Protein AF-A0A803SS09-F1 (afdb_monomer_lite)

Sequence (248 aa):
MAHGFNFLIKVKEEEEEEKSSCRIFLAAFAGGCTLHGLSHVFLPGPLTPRRLAWAGAVLAALGAFLFQAAERVRYFRGYPRVTTLDEAEGRALLFPAVSLCNFNRARRSRLTPDDLRWVGPPLLGVEPPDFPRYLQALGWEGPPALGPFFPSTRFDMQAFVGRTGHRMEDMLLGCRFGGRECGPANFTSVSPPQHTPRLSSAETPSPGMFGHTVQVSRTWLMALWSAVRPIALDQGHSAPEGLSCSVF

Foldseek 3Di:
DVVVVVVVVVVVVVVVVVVVVVLVVLLVVQVPDPQPLSNLQSDPDDDDVSNVVSVVVSVVVVVVVVVVVVVVVVVVVVVDDDDDDDDDDDPDDDDDDDDDADPPQFALLQDDLLCCVPQVCPPVVHDPVCSVVSCVVSVCPDDPDDPDPDRDPDDDPVVRSVRGGDQQQVVDPFDDDPNDGDGSVVDDDDDPPPDDDDPPDPDDDDPDDDDDDPCDDPPPVVVVVVVDDDDDDDDDDDDDDDDDDDDD

Secondary structure (DSSP, 8-state):
-HHHHHHHHHHHHHHHHHHHHHHHHHHHHHHHS--TTHHHHS-SSS--HHHHHHHHHHHHHHHHHHHHHHHHHHHHHT------------SS-PPPP-----SS-S-GGG--HHHHHHHIIIII---GGGHHHHHHHTT--PPSS-------S---HHHHHHHHSPPHHHH-S--EETTEE--GGG----PPPS---------PPP-----------TTTHHHHHTTT----------PPP-------

InterPro domains:
  IPR001873 Epithelial sodium channel [PF00858] (29-190)
  IPR001873 Epithelial sodium channel [PR01078] (51-68)
  IPR001873 Epithelial sodium channel [PR01078] (91-107)
  IPR001873 Epithelial sodium channel [PR01078] (172-183)
  IPR001873 Epithelial sodium channel [PTHR11690] (20-190)

Organism: Anolis carolinensis (NCBI:txid28377)

Structure (mmCIF, N/CA/C/O backbone):
data_AF-A0A803SS09-F1
#
_entry.id   AF-A0A803SS09-F1
#
loop_
_atom_site.group_PDB
_atom_site.id
_atom_site.type_symbol
_atom_site.label_atom_id
_atom_site.label_alt_id
_atom_site.label_comp_id
_atom_site.label_asym_id
_atom_site.label_entity_id
_atom_site.label_seq_id
_atom_site.pdbx_PDB_ins_code
_atom_site.Cartn_x
_atom_site.Cartn_y
_atom_site.Cartn_z
_atom_site.occupancy
_atom_site.B_iso_or_equiv
_atom_site.auth_seq_id
_atom_site.auth_comp_id
_atom_site.auth_asym_id
_atom_site.auth_atom_id
_atom_site.pdbx_PDB_model_num
ATOM 1 N N . MET A 1 1 ? -39.473 43.569 75.863 1.00 55.66 1 MET A N 1
ATOM 2 C CA . MET A 1 1 ? -38.511 42.456 75.674 1.00 55.66 1 MET A CA 1
ATOM 3 C C . MET A 1 1 ? -39.177 41.079 75.542 1.00 55.66 1 MET A C 1
ATOM 5 O O . MET A 1 1 ? -38.695 40.298 74.738 1.00 55.66 1 MET A O 1
ATOM 9 N N . ALA A 1 2 ? -40.299 40.782 76.218 1.00 57.00 2 ALA A N 1
ATOM 10 C CA . ALA A 1 2 ? -40.952 39.459 76.154 1.00 57.00 2 ALA A CA 1
ATOM 11 C C . ALA A 1 2 ? -41.522 39.051 74.771 1.00 57.00 2 ALA A C 1
ATOM 13 O O . ALA A 1 2 ? -41.441 37.886 74.395 1.00 57.00 2 ALA A O 1
ATOM 14 N N . HIS A 1 3 ? -42.036 39.997 73.973 1.00 58.22 3 HIS A N 1
ATOM 15 C CA . HIS A 1 3 ? -42.619 39.687 72.655 1.00 58.22 3 HIS A CA 1
ATOM 16 C C . HIS A 1 3 ? -41.595 39.235 71.595 1.00 58.22 3 HIS A C 1
ATOM 18 O O . HIS A 1 3 ? -41.922 38.399 70.760 1.00 58.22 3 HIS A O 1
ATOM 24 N N . GLY A 1 4 ? -40.354 39.736 71.639 1.00 61.81 4 GLY A N 1
ATOM 25 C CA . GLY A 1 4 ? -39.296 39.317 70.707 1.00 61.81 4 GLY A CA 1
ATOM 26 C C . GLY A 1 4 ? -38.733 37.925 71.015 1.00 61.81 4 GLY A C 1
ATOM 27 O O . GLY A 1 4 ? -38.336 37.205 70.105 1.00 61.81 4 GLY A O 1
ATOM 28 N N . PHE A 1 5 ? -38.754 37.518 72.289 1.00 69.38 5 PHE A N 1
ATOM 29 C CA . PHE A 1 5 ? -38.286 36.201 72.727 1.00 69.38 5 PHE A CA 1
ATOM 30 C C . PHE A 1 5 ? -39.261 35.084 72.321 1.00 69.38 5 PHE A C 1
ATOM 32 O O . PHE A 1 5 ? -38.830 34.061 71.802 1.00 69.38 5 PHE A O 1
ATOM 39 N N . ASN A 1 6 ? -40.574 35.316 72.448 1.00 70.94 6 ASN A N 1
ATOM 40 C CA . ASN A 1 6 ? -41.592 34.373 71.961 1.00 70.94 6 ASN A CA 1
ATOM 41 C C . ASN A 1 6 ? -41.584 34.219 70.434 1.00 70.94 6 ASN A C 1
ATOM 43 O O . ASN A 1 6 ? -41.839 33.128 69.935 1.00 70.94 6 ASN A O 1
ATOM 47 N N . PHE A 1 7 ? -41.275 35.283 69.687 1.00 74.12 7 PHE A N 1
ATOM 48 C CA . PHE A 1 7 ? -41.141 35.201 68.231 1.00 74.12 7 PHE A CA 1
ATOM 49 C C . PHE A 1 7 ? -39.912 34.378 67.818 1.00 74.12 7 PHE A C 1
ATOM 51 O O . PHE A 1 7 ? -40.022 33.513 66.960 1.00 74.12 7 PHE A O 1
ATOM 58 N N . LEU A 1 8 ? -38.765 34.579 68.475 1.00 72.00 8 LEU A N 1
ATOM 59 C CA . LEU A 1 8 ? -37.559 33.777 68.241 1.00 72.00 8 LEU A CA 1
ATOM 60 C C . LEU A 1 8 ? -37.738 32.302 68.614 1.00 72.00 8 L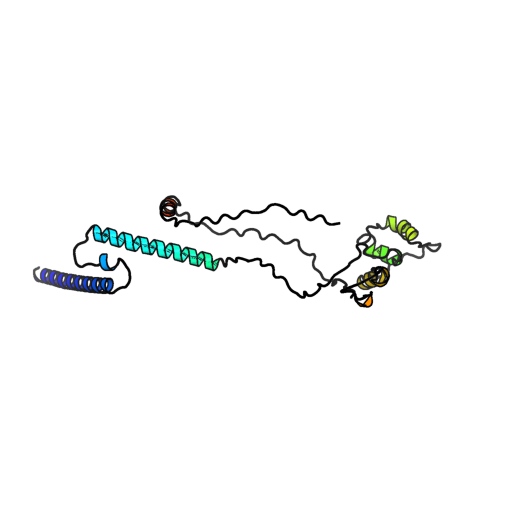EU A C 1
ATOM 62 O O . LEU A 1 8 ? -37.217 31.444 67.910 1.00 72.00 8 LEU A O 1
ATOM 66 N N . ILE A 1 9 ? -38.473 31.997 69.688 1.00 74.62 9 ILE A N 1
ATOM 67 C CA . ILE A 1 9 ? -38.809 30.609 70.033 1.00 74.62 9 ILE A CA 1
ATOM 68 C C . ILE A 1 9 ? -39.703 29.994 68.960 1.00 74.62 9 ILE A C 1
ATOM 70 O O . ILE A 1 9 ? -39.400 28.905 68.495 1.00 74.62 9 ILE A O 1
ATOM 74 N N . LYS A 1 10 ? -40.723 30.717 68.491 1.00 73.94 10 LYS A N 1
ATOM 75 C CA . LYS A 1 10 ? -41.623 30.227 67.444 1.00 73.94 10 LYS A CA 1
ATOM 76 C C . LYS A 1 10 ? -40.915 29.997 66.104 1.00 73.94 10 LYS A C 1
ATOM 78 O O . LYS A 1 10 ? -41.116 28.965 65.483 1.00 73.94 10 LYS A O 1
ATOM 83 N N . VAL A 1 11 ? -40.024 30.908 65.705 1.00 72.19 11 VAL A N 1
ATOM 84 C CA . VAL A 1 11 ? -39.186 30.742 64.503 1.00 72.19 11 VAL A CA 1
ATOM 85 C C . VAL A 1 11 ? -38.239 29.550 64.658 1.00 72.19 11 VAL A C 1
ATOM 87 O O . VAL A 1 11 ? -38.059 28.786 63.719 1.00 72.19 11 VAL A O 1
ATOM 90 N N . LYS A 1 12 ? -37.663 29.348 65.848 1.00 72.88 12 LYS A N 1
ATOM 91 C CA . LYS A 1 12 ? -36.767 28.217 66.119 1.00 72.88 12 LYS A CA 1
ATOM 92 C C . LYS A 1 12 ? -37.504 26.874 66.152 1.00 72.88 12 LYS A C 1
ATOM 94 O O . LYS A 1 12 ? -36.947 25.874 65.714 1.00 72.88 12 LYS A O 1
ATOM 99 N N . GLU A 1 13 ? -38.735 26.853 66.655 1.00 74.19 13 GLU A N 1
ATOM 100 C CA . GLU A 1 13 ? -39.608 25.676 66.632 1.00 74.19 13 GLU A CA 1
ATOM 101 C C . GLU A 1 13 ? -40.008 25.312 65.195 1.00 74.19 13 GLU A C 1
ATOM 103 O O . GLU A 1 13 ? -39.867 24.153 64.812 1.00 74.19 13 GLU A O 1
ATOM 108 N N . GLU A 1 14 ? -40.398 26.295 64.375 1.00 71.38 14 GLU A N 1
ATOM 109 C CA . GLU A 1 14 ? -40.725 26.094 62.953 1.00 71.38 14 GLU A CA 1
ATOM 110 C C . GLU A 1 14 ? -39.502 25.590 62.149 1.00 71.38 14 GLU A C 1
ATOM 112 O O . GLU A 1 14 ? -39.616 24.670 61.337 1.00 71.38 14 GLU A O 1
ATOM 117 N N . GLU A 1 15 ? -38.303 26.112 62.434 1.00 68.94 15 GLU A N 1
ATOM 118 C CA . GLU A 1 15 ? -37.049 25.701 61.783 1.00 68.94 15 GLU A CA 1
ATOM 119 C C . GLU A 1 15 ? -36.584 24.287 62.213 1.00 68.94 15 GLU A C 1
ATOM 121 O O . GLU A 1 15 ? -36.037 23.518 61.411 1.00 68.94 15 GLU A O 1
ATOM 126 N N . GLU A 1 16 ? -36.811 23.896 63.474 1.00 68.31 16 GLU A N 1
ATOM 127 C CA . GLU A 1 16 ? -36.530 22.534 63.953 1.00 68.31 16 GLU A CA 1
ATOM 128 C C . GLU A 1 16 ? -37.531 21.502 63.411 1.00 68.31 16 GLU A C 1
ATOM 130 O O . GLU A 1 16 ? -37.133 20.371 63.099 1.00 68.31 16 GLU A O 1
ATOM 135 N N . GLU A 1 17 ? -38.797 21.885 63.232 1.00 70.94 17 GLU A N 1
ATOM 136 C CA . GLU A 1 17 ? -39.845 21.034 62.665 1.00 70.94 17 GLU A CA 1
ATOM 137 C C . GLU A 1 17 ? -39.593 20.742 61.173 1.00 70.94 17 GLU A C 1
ATOM 139 O O . GLU A 1 17 ? -39.631 19.581 60.746 1.00 70.94 17 GLU A O 1
ATOM 144 N N . GLU A 1 18 ? -39.193 21.753 60.392 1.00 73.56 18 GLU A N 1
ATOM 145 C CA . GLU A 1 18 ? -38.806 21.593 58.983 1.00 73.56 18 GLU A CA 1
ATOM 146 C C . GLU A 1 18 ? -37.575 20.677 58.829 1.00 73.56 18 GLU A C 1
ATOM 148 O O . GLU A 1 18 ? -37.541 19.760 57.996 1.00 73.56 18 GLU A O 1
ATOM 153 N N . LYS A 1 19 ? -36.570 20.848 59.696 1.00 70.62 19 LYS A N 1
ATOM 154 C CA . LYS A 1 19 ? -35.354 20.020 59.708 1.00 70.62 19 LYS A CA 1
ATOM 155 C C . LYS A 1 19 ? -35.631 18.575 60.122 1.00 70.62 19 LYS A C 1
ATOM 157 O O . LYS A 1 19 ? -34.966 17.657 59.631 1.00 70.62 19 LYS A O 1
ATOM 162 N N . SER A 1 20 ? -36.593 18.361 61.019 1.00 73.62 20 SER A N 1
ATOM 163 C CA . SER A 1 20 ? -37.077 17.035 61.411 1.00 73.62 20 SER A CA 1
ATOM 164 C C . SER A 1 20 ? -37.780 16.338 60.243 1.00 73.62 20 SER A C 1
ATOM 166 O O . SER A 1 20 ? -37.419 15.212 59.890 1.00 73.62 20 SER A O 1
ATOM 168 N N . SER A 1 21 ? -38.687 17.045 59.562 1.00 78.88 21 SER A N 1
ATOM 169 C CA . SER A 1 21 ? -39.406 16.554 58.381 1.00 78.88 21 SER A CA 1
ATOM 170 C C . SER A 1 21 ? -38.455 16.161 57.241 1.00 78.88 21 SER A C 1
ATOM 172 O O . SER A 1 21 ? -38.529 15.050 56.707 1.00 78.88 21 SER A O 1
ATOM 174 N N . CYS A 1 22 ? -37.461 17.006 56.945 1.00 79.38 22 CYS A N 1
ATOM 175 C CA . CYS A 1 22 ? -36.439 16.726 55.934 1.00 79.38 22 CYS A CA 1
ATOM 176 C C . CYS A 1 22 ? -35.598 15.479 56.272 1.00 79.38 22 CYS A C 1
ATOM 178 O O . CYS A 1 22 ? -35.338 14.644 55.405 1.00 79.38 22 CYS A O 1
ATOM 180 N N . ARG A 1 23 ? -35.220 15.284 57.545 1.00 78.62 23 ARG A N 1
ATOM 181 C CA . ARG A 1 23 ? -34.483 14.084 57.989 1.00 78.62 23 ARG A CA 1
ATOM 182 C C . ARG A 1 23 ? -35.309 12.806 57.863 1.00 78.62 23 ARG A C 1
ATOM 184 O O . ARG A 1 23 ? -34.760 11.780 57.469 1.00 78.62 23 ARG A O 1
ATOM 191 N N . ILE A 1 24 ? -36.601 12.865 58.183 1.00 80.81 24 ILE A N 1
ATOM 192 C CA . ILE A 1 24 ? -37.525 11.729 58.059 1.00 80.81 24 ILE A CA 1
ATOM 193 C C . ILE A 1 24 ? -37.698 11.350 56.584 1.00 80.81 24 ILE A C 1
ATOM 195 O O . ILE A 1 24 ? -37.595 10.173 56.238 1.00 80.81 24 ILE A O 1
ATOM 199 N N . PHE A 1 25 ? -37.873 12.339 55.705 1.00 83.94 25 PHE A N 1
ATOM 200 C CA . PHE A 1 25 ? -37.973 12.118 54.264 1.00 83.94 25 PHE A CA 1
ATOM 201 C C . PHE A 1 25 ? -36.692 11.505 53.678 1.00 83.94 25 PHE A C 1
ATOM 203 O O . PHE A 1 25 ? -36.751 10.520 52.943 1.00 83.94 25 PHE A O 1
ATOM 210 N N . LEU A 1 26 ? -35.521 12.032 54.048 1.00 81.50 26 LEU A N 1
ATOM 211 C CA . LEU A 1 26 ? -34.230 11.533 53.570 1.00 81.50 26 LEU A CA 1
ATOM 212 C C . LEU A 1 26 ? -33.949 10.098 54.050 1.00 81.50 26 LEU A C 1
ATOM 214 O O . LEU A 1 26 ? -33.418 9.286 53.295 1.00 81.50 26 LEU A O 1
ATOM 218 N N . ALA A 1 27 ? -34.343 9.768 55.284 1.00 80.88 27 ALA A N 1
ATOM 219 C CA . ALA A 1 27 ? -34.252 8.417 55.835 1.00 80.88 27 ALA A CA 1
ATOM 220 C C . ALA A 1 27 ? -35.194 7.434 55.120 1.00 80.88 27 ALA A C 1
ATOM 222 O O . ALA A 1 27 ? -34.784 6.320 54.791 1.00 80.88 27 ALA A O 1
ATOM 223 N N . ALA A 1 28 ? -36.431 7.852 54.834 1.00 81.88 28 ALA A N 1
ATOM 224 C CA . ALA A 1 28 ? -37.393 7.056 54.075 1.00 81.88 28 ALA A CA 1
ATOM 225 C C . ALA A 1 28 ? -36.906 6.801 52.639 1.00 81.88 28 ALA A C 1
ATOM 227 O O . ALA A 1 28 ? -36.948 5.670 52.157 1.00 81.88 28 ALA A O 1
ATOM 228 N N . PHE A 1 29 ? -36.356 7.828 51.984 1.00 84.81 29 PHE A N 1
ATOM 229 C CA . PHE A 1 29 ? -35.749 7.710 50.660 1.00 84.81 29 PHE A CA 1
ATOM 230 C C . PHE A 1 29 ? -34.533 6.774 50.665 1.00 84.81 29 PHE A C 1
ATOM 232 O O . PHE A 1 29 ? -34.442 5.875 49.832 1.00 84.81 29 PHE A O 1
ATOM 239 N N . ALA A 1 30 ? -33.621 6.928 51.627 1.00 83.19 30 ALA A N 1
ATOM 240 C CA . ALA A 1 30 ? -32.446 6.069 51.752 1.00 83.19 30 ALA A CA 1
ATOM 241 C C . ALA A 1 30 ? -32.805 4.608 52.072 1.00 83.19 30 ALA A C 1
ATOM 243 O O . ALA A 1 30 ? -32.096 3.697 51.648 1.00 83.19 30 ALA A O 1
ATOM 244 N N . GLY A 1 31 ? -33.903 4.376 52.797 1.00 79.56 31 GLY A N 1
ATOM 245 C CA . GLY A 1 31 ? -34.451 3.041 53.042 1.00 79.56 31 GLY A CA 1
ATOM 246 C C . GLY A 1 31 ? -35.132 2.419 51.818 1.00 79.56 31 GLY A C 1
ATOM 247 O O . GLY A 1 31 ? -35.101 1.202 51.672 1.00 79.56 31 GLY A O 1
ATOM 248 N N . GLY A 1 32 ? -35.715 3.239 50.937 1.00 82.25 32 GLY A N 1
ATOM 249 C CA . GLY A 1 32 ? -36.372 2.797 49.701 1.00 82.25 32 GLY A CA 1
ATOM 250 C C . GLY A 1 32 ? -35.461 2.727 48.470 1.00 82.25 32 GLY A C 1
ATOM 251 O O . GLY A 1 32 ? -35.855 2.167 47.449 1.00 82.25 32 GLY A O 1
ATOM 252 N N . CYS A 1 33 ? -34.254 3.294 48.532 1.00 85.38 33 CYS A N 1
ATOM 253 C CA . CYS A 1 33 ? -33.314 3.269 47.417 1.00 85.38 33 CYS A CA 1
ATOM 254 C C . CYS A 1 33 ? -32.603 1.911 47.289 1.00 85.38 33 CYS A C 1
ATOM 256 O O . CYS A 1 33 ? -32.361 1.210 48.270 1.00 85.38 33 CYS A O 1
ATOM 258 N N . THR A 1 34 ? -32.194 1.562 46.068 1.00 87.88 34 THR A N 1
ATOM 259 C CA . THR A 1 34 ? -31.404 0.348 45.793 1.00 87.88 34 THR A CA 1
ATOM 260 C C . THR A 1 34 ? -29.899 0.551 46.004 1.00 87.88 34 THR A C 1
ATOM 262 O O . THR A 1 34 ? -29.116 -0.372 45.786 1.00 87.88 34 THR A O 1
ATOM 265 N N . LEU A 1 35 ? -29.467 1.748 46.433 1.00 84.75 35 LEU A N 1
ATOM 266 C CA . LEU A 1 35 ? -28.057 2.048 46.668 1.00 84.75 35 LEU A CA 1
ATOM 267 C C . LEU A 1 35 ? -27.589 1.389 47.970 1.00 84.75 35 LEU A C 1
ATOM 269 O O . LEU A 1 35 ? -27.883 1.848 49.077 1.00 84.75 35 LEU A O 1
ATOM 273 N N . HIS A 1 36 ? -26.824 0.309 47.829 1.00 86.69 36 HIS A N 1
ATOM 274 C CA . HIS A 1 36 ? -26.278 -0.430 48.960 1.00 86.69 36 HIS A CA 1
ATOM 275 C C . HIS A 1 36 ? -25.466 0.477 49.896 1.00 86.69 36 HIS A C 1
ATOM 277 O O . HIS A 1 36 ? -24.608 1.246 49.467 1.00 86.69 36 HIS A O 1
ATOM 283 N N . GLY A 1 37 ? -25.740 0.378 51.198 1.00 83.75 37 GLY A N 1
ATOM 284 C CA . GLY A 1 37 ? -25.046 1.143 52.235 1.00 83.75 37 GLY A CA 1
ATOM 285 C C . GLY A 1 37 ? -25.639 2.523 52.528 1.00 83.75 37 GLY A C 1
ATOM 286 O O . GLY A 1 37 ? -25.386 3.039 53.614 1.00 83.75 37 GLY A O 1
ATOM 287 N N . LEU A 1 38 ? -26.478 3.096 51.650 1.00 84.56 38 LEU A N 1
ATOM 288 C CA . LEU A 1 38 ? -27.088 4.414 51.886 1.00 84.56 38 LEU A CA 1
ATOM 289 C C . LEU A 1 38 ? -28.109 4.382 53.029 1.00 84.56 38 LEU A C 1
ATOM 291 O O . LEU A 1 38 ? -28.162 5.303 53.847 1.00 84.56 38 LEU A O 1
ATOM 295 N N . SER A 1 39 ? -28.853 3.280 53.141 1.00 84.25 39 SER A N 1
ATOM 296 C CA . SER A 1 39 ? -29.782 3.045 54.245 1.00 84.25 39 SER A CA 1
ATOM 297 C C . SER A 1 39 ? -29.074 3.092 55.600 1.00 84.25 39 SER A C 1
ATOM 299 O O . SER A 1 39 ? -29.621 3.659 56.531 1.00 84.25 39 SER A O 1
ATOM 301 N N . HIS A 1 40 ? -27.830 2.607 55.717 1.00 84.00 40 HIS A N 1
ATOM 302 C CA . HIS A 1 40 ? -27.059 2.629 56.969 1.00 84.00 40 HIS A CA 1
ATOM 303 C C . HIS A 1 40 ? -26.512 4.012 57.356 1.00 84.00 40 HIS A C 1
ATOM 305 O O . HIS A 1 40 ? -26.128 4.212 58.512 1.00 84.00 40 HIS A O 1
ATOM 311 N N . VAL A 1 41 ? -26.490 4.964 56.420 1.00 84.38 41 VAL A N 1
ATOM 312 C CA . VAL A 1 41 ? -26.017 6.337 56.647 1.00 84.38 41 VAL A CA 1
ATOM 313 C C . VAL A 1 41 ? -27.126 7.209 57.244 1.00 84.38 41 VAL A C 1
ATOM 315 O O . VAL A 1 41 ? -26.865 7.969 58.178 1.00 84.38 41 VAL A O 1
ATOM 318 N N . PHE A 1 42 ? -28.369 7.052 56.776 1.00 80.56 42 PHE A N 1
ATOM 319 C CA . PHE A 1 42 ? -29.498 7.928 57.120 1.00 80.56 42 PHE A CA 1
ATOM 320 C C . PHE A 1 42 ? -30.491 7.340 58.141 1.00 80.56 42 PHE A C 1
ATOM 322 O O . PHE A 1 42 ? -31.673 7.669 58.112 1.00 80.56 42 PHE A O 1
ATOM 329 N N . LEU A 1 43 ? -30.045 6.504 59.091 1.00 76.69 43 LEU A N 1
ATOM 330 C CA . LEU A 1 43 ? -30.924 6.066 60.190 1.00 76.69 43 LEU A CA 1
ATOM 331 C C . LEU A 1 43 ? -31.369 7.264 61.061 1.00 76.69 43 LEU A C 1
ATOM 333 O O . LEU A 1 43 ? -30.540 8.119 61.385 1.00 76.69 43 LEU A O 1
ATOM 337 N N . PRO A 1 44 ? -32.618 7.300 61.559 1.00 69.19 44 PRO A N 1
ATOM 338 C CA . PRO A 1 44 ? -33.018 8.260 62.589 1.00 69.19 44 PRO A CA 1
ATOM 339 C C . PRO A 1 44 ? -32.172 8.054 63.864 1.00 69.19 44 PRO A C 1
ATOM 341 O O . PRO A 1 44 ? -31.941 6.924 64.291 1.00 69.19 44 PRO A O 1
ATOM 344 N N . GLY A 1 45 ? -31.590 9.123 64.425 1.00 72.06 45 GLY A N 1
ATOM 345 C CA . GLY A 1 45 ? -30.756 9.083 65.646 1.00 72.06 45 GLY A CA 1
ATOM 346 C C . GLY A 1 45 ? -29.449 9.901 65.571 1.00 72.06 45 GLY A C 1
ATOM 347 O O . GLY A 1 45 ? -29.197 10.534 64.543 1.00 72.06 45 GLY A O 1
ATOM 348 N N . PRO A 1 46 ? -28.610 9.896 66.628 1.00 75.00 46 PRO A N 1
ATOM 349 C CA . PRO A 1 46 ? -27.369 10.677 66.700 1.00 75.00 46 PRO A CA 1
ATOM 350 C C . PRO A 1 46 ? -26.260 10.157 65.765 1.00 75.00 46 PRO A C 1
ATOM 352 O O . PRO A 1 46 ? -26.268 9.002 65.332 1.00 75.00 46 PRO A O 1
ATOM 355 N N . LEU A 1 47 ? -25.277 11.014 65.463 1.00 76.94 47 LEU A N 1
ATOM 356 C CA . LEU A 1 47 ? -24.093 10.653 64.675 1.00 76.94 47 LEU A CA 1
ATOM 357 C C . LEU A 1 47 ? -23.240 9.638 65.448 1.00 76.94 47 LEU A C 1
ATOM 359 O O . LEU A 1 47 ? -22.591 9.978 66.431 1.00 76.94 47 LEU A O 1
ATOM 363 N N . THR A 1 48 ? -23.239 8.384 65.001 1.00 85.38 48 THR A N 1
ATOM 364 C CA . THR A 1 48 ? -22.416 7.317 65.588 1.00 85.38 48 THR A CA 1
ATOM 365 C C . THR A 1 48 ? -21.168 7.065 64.736 1.00 85.38 48 THR A C 1
ATOM 367 O O . THR A 1 48 ? -21.228 7.221 63.512 1.00 85.38 48 THR A O 1
ATOM 370 N N . PRO A 1 49 ? -20.045 6.608 65.325 1.00 85.69 49 PRO A N 1
ATOM 371 C CA . PRO A 1 49 ? -18.839 6.257 64.564 1.00 85.69 49 PRO A CA 1
ATOM 372 C C . PRO A 1 49 ? -19.116 5.198 63.485 1.00 85.69 49 PRO A C 1
ATOM 374 O O . PRO A 1 49 ? -18.544 5.244 62.400 1.00 85.69 49 PRO A O 1
ATOM 377 N N . ARG A 1 50 ? -20.077 4.298 63.730 1.00 86.25 50 ARG A N 1
ATOM 378 C CA . ARG A 1 50 ? -20.560 3.319 62.747 1.00 86.25 50 ARG A CA 1
ATOM 379 C C . ARG A 1 50 ? -21.169 3.981 61.505 1.00 86.25 50 ARG A C 1
ATOM 381 O O . ARG A 1 50 ? -20.928 3.508 60.401 1.00 86.25 50 ARG A O 1
ATOM 388 N N . ARG A 1 51 ? -21.935 5.068 61.657 1.00 86.50 51 ARG A N 1
ATOM 389 C CA . ARG A 1 51 ? -22.501 5.816 60.517 1.00 86.50 51 ARG A CA 1
ATOM 390 C C . ARG A 1 51 ? -21.426 6.546 59.727 1.00 86.50 51 ARG A C 1
ATOM 392 O O . ARG A 1 51 ? -21.486 6.540 58.506 1.00 86.50 51 ARG A O 1
ATOM 399 N N . LEU A 1 52 ? -20.437 7.123 60.410 1.00 87.31 52 LEU A N 1
ATOM 400 C CA . LEU A 1 52 ? -19.289 7.744 59.745 1.00 87.31 52 LEU A CA 1
ATOM 401 C C . LEU A 1 52 ? -18.486 6.713 58.945 1.00 87.31 52 LEU A C 1
ATOM 403 O O . LEU A 1 52 ? -18.111 6.990 57.810 1.00 87.31 52 LEU A O 1
ATOM 407 N N . ALA A 1 53 ? -18.297 5.506 59.487 1.00 89.50 53 ALA A N 1
ATOM 408 C CA . ALA A 1 53 ? -17.659 4.409 58.766 1.00 89.50 53 ALA A CA 1
ATOM 409 C C . ALA A 1 53 ? -18.456 3.993 57.515 1.00 89.50 53 ALA A C 1
ATOM 411 O O . ALA A 1 53 ? -17.872 3.858 56.443 1.00 89.50 53 ALA A O 1
ATOM 412 N N . TRP A 1 54 ? -19.786 3.859 57.612 1.00 90.75 54 TRP A N 1
ATOM 413 C CA . TRP A 1 54 ? -20.641 3.573 56.450 1.00 90.75 54 TRP A CA 1
ATOM 414 C C . TRP A 1 54 ? -20.639 4.700 55.417 1.00 90.75 54 TRP A C 1
ATOM 416 O O . TRP A 1 54 ? -20.523 4.427 54.227 1.00 90.75 54 TRP A O 1
ATOM 426 N N . ALA A 1 55 ? -20.711 5.958 55.851 1.00 89.75 55 ALA A N 1
ATOM 427 C CA . ALA A 1 55 ? -20.640 7.111 54.959 1.00 89.75 55 ALA A CA 1
ATOM 428 C C . ALA A 1 55 ? -19.290 7.162 54.231 1.00 89.75 55 ALA A C 1
ATOM 430 O O . ALA A 1 55 ? -19.254 7.337 53.015 1.00 89.75 55 ALA A O 1
ATOM 431 N N . GLY A 1 56 ? -18.190 6.928 54.952 1.00 92.25 56 GLY A N 1
ATOM 432 C CA . GLY A 1 56 ? -16.856 6.809 54.371 1.00 92.25 56 GLY A CA 1
ATOM 433 C C . GLY A 1 56 ? -16.760 5.665 53.361 1.00 92.25 56 GLY A C 1
ATOM 434 O O . GLY A 1 56 ? -16.243 5.867 52.267 1.00 92.25 56 GLY A O 1
ATOM 435 N N . ALA A 1 57 ? -17.314 4.493 53.679 1.00 92.06 57 ALA A N 1
ATOM 436 C CA . ALA A 1 57 ? -17.332 3.345 52.774 1.00 92.06 57 ALA A CA 1
ATOM 437 C C . ALA A 1 57 ? -18.149 3.614 51.498 1.00 92.06 57 ALA A C 1
ATOM 439 O O . ALA A 1 57 ? -17.686 3.302 50.403 1.00 92.06 57 ALA A O 1
ATOM 440 N N . VAL A 1 58 ? -19.326 4.239 51.615 1.00 92.50 58 VAL A N 1
ATOM 441 C CA . VAL A 1 58 ? -20.170 4.620 50.467 1.00 92.50 58 VAL A CA 1
ATOM 442 C C . VAL A 1 58 ? -19.467 5.662 49.593 1.00 92.50 58 VAL A C 1
ATOM 444 O O . VAL A 1 58 ? -19.444 5.518 48.372 1.00 92.50 58 VAL A O 1
ATOM 447 N N . LEU A 1 59 ? -18.841 6.677 50.196 1.00 93.69 59 LEU A N 1
ATOM 448 C CA . LEU A 1 59 ? -18.070 7.688 49.465 1.00 93.69 59 LEU A CA 1
ATOM 449 C C . LEU A 1 59 ? -16.845 7.086 48.771 1.00 93.69 59 LEU A C 1
ATOM 451 O O . LEU A 1 59 ? -16.578 7.409 47.615 1.00 93.69 59 LEU A O 1
ATOM 455 N N . ALA A 1 60 ? -16.122 6.189 49.442 1.00 95.19 60 ALA A N 1
ATOM 456 C CA . ALA A 1 60 ? -14.985 5.487 48.859 1.00 95.19 60 ALA A CA 1
ATOM 457 C C . ALA A 1 60 ? -15.418 4.596 47.684 1.00 95.19 60 ALA A C 1
ATOM 459 O O . ALA A 1 60 ? -14.782 4.626 46.631 1.00 95.19 60 ALA A O 1
ATOM 460 N N . ALA A 1 61 ? -16.525 3.859 47.826 1.00 94.19 61 ALA A N 1
ATOM 461 C CA . ALA A 1 61 ? -17.088 3.036 46.759 1.00 94.19 61 ALA A CA 1
ATOM 462 C C . ALA A 1 61 ? -17.530 3.883 45.554 1.00 94.19 61 ALA A C 1
ATOM 464 O O . ALA A 1 61 ? -17.201 3.550 44.415 1.00 94.19 61 ALA A O 1
ATOM 465 N N . LEU A 1 62 ? -18.204 5.013 45.794 1.00 93.94 62 LEU A N 1
ATOM 466 C CA . LEU A 1 62 ? -18.606 5.951 44.745 1.00 93.94 62 LEU A CA 1
ATOM 467 C C . LEU A 1 62 ? -17.391 6.567 44.036 1.00 93.94 62 LEU A C 1
ATOM 469 O O . LEU A 1 62 ? -17.349 6.610 42.807 1.00 93.94 62 LEU A O 1
ATOM 473 N N . GLY A 1 63 ? -16.383 7.007 44.792 1.00 96.25 63 GLY A N 1
ATOM 474 C CA . GLY A 1 63 ? -15.147 7.561 44.240 1.00 96.25 63 GLY A CA 1
ATOM 475 C C . GLY A 1 63 ? -14.388 6.547 43.382 1.00 96.25 63 GLY A C 1
ATOM 476 O O . GLY A 1 63 ? -13.984 6.865 42.263 1.00 96.25 63 GLY A O 1
ATOM 477 N N . ALA A 1 64 ? -14.257 5.307 43.862 1.00 96.62 64 ALA A N 1
ATOM 478 C CA . ALA A 1 64 ? -13.634 4.220 43.112 1.00 96.62 64 ALA A CA 1
ATOM 479 C C . ALA A 1 64 ? -14.408 3.892 41.825 1.00 96.62 64 ALA A C 1
ATOM 481 O O . ALA A 1 64 ? -13.793 3.729 40.770 1.00 96.62 64 ALA A O 1
ATOM 482 N N . PHE A 1 65 ? -15.742 3.842 41.890 1.00 95.94 65 PHE A N 1
ATOM 483 C CA . PHE A 1 65 ? -16.598 3.624 40.725 1.00 95.94 65 PHE A CA 1
ATOM 484 C C . PHE A 1 65 ? -16.422 4.728 39.673 1.00 95.94 65 PHE A C 1
ATOM 486 O O . PHE A 1 65 ? -16.163 4.425 38.509 1.00 95.94 65 PHE A O 1
ATOM 493 N N . LEU A 1 66 ? -16.497 6.003 40.071 1.00 97.06 66 LEU A N 1
ATOM 494 C CA . LEU A 1 66 ? -16.345 7.137 39.153 1.00 97.06 66 LEU A CA 1
ATOM 495 C C . LEU A 1 66 ? -14.947 7.190 38.527 1.00 97.06 66 LEU A C 1
ATOM 497 O O . LEU A 1 66 ? -14.822 7.463 37.333 1.00 97.06 66 LEU A O 1
ATOM 501 N N . PHE A 1 67 ? -13.902 6.894 39.304 1.00 97.50 67 PHE A N 1
ATOM 502 C CA . PHE A 1 67 ? -12.536 6.810 38.794 1.00 97.50 67 PHE A CA 1
ATOM 503 C C . PHE A 1 67 ? -12.397 5.707 37.735 1.00 97.50 67 PHE A C 1
ATOM 505 O O . PHE A 1 67 ? -11.925 5.973 36.629 1.00 97.50 67 PHE A O 1
ATOM 512 N N . GLN A 1 68 ? -12.871 4.492 38.035 1.00 97.56 68 GLN A N 1
ATOM 513 C CA . GLN A 1 68 ? -12.843 3.373 37.090 1.00 97.56 68 GLN A CA 1
ATOM 514 C C . GLN A 1 68 ? -13.675 3.659 35.834 1.00 97.56 68 GLN A C 1
ATOM 516 O O . GLN A 1 68 ? -13.223 3.377 34.724 1.00 97.56 68 GLN A O 1
ATOM 521 N N . ALA A 1 69 ? -14.859 4.258 35.983 1.00 97.94 69 ALA A N 1
ATOM 522 C CA . ALA A 1 69 ? -15.701 4.649 34.860 1.00 97.94 69 ALA A CA 1
ATOM 523 C C . ALA A 1 69 ? -14.994 5.677 33.964 1.00 97.94 69 ALA A C 1
ATOM 525 O O . ALA A 1 69 ? -14.936 5.492 32.749 1.00 97.94 69 ALA A O 1
ATOM 526 N N . ALA A 1 70 ? -14.393 6.718 34.547 1.00 97.62 70 ALA A N 1
ATOM 527 C CA . ALA A 1 70 ? -13.667 7.740 33.797 1.00 97.62 70 ALA A CA 1
ATOM 528 C C . ALA A 1 70 ? -12.478 7.154 33.021 1.00 97.62 70 ALA A C 1
ATOM 530 O O . ALA A 1 70 ? -12.296 7.485 31.850 1.00 97.62 70 ALA A O 1
ATOM 531 N N . GLU A 1 71 ? -11.709 6.250 33.632 1.00 97.75 71 GLU A N 1
ATOM 532 C CA . GLU A 1 71 ? -10.621 5.534 32.953 1.00 97.75 71 GLU A CA 1
ATOM 533 C C . GLU A 1 71 ? -11.127 4.708 31.767 1.00 97.75 71 GLU A C 1
ATOM 535 O O . GLU A 1 71 ? -10.555 4.767 30.678 1.00 97.75 71 GLU A O 1
ATOM 540 N N . ARG A 1 72 ? -12.247 3.991 31.925 1.00 97.31 72 ARG A N 1
ATOM 541 C CA . ARG A 1 72 ? -12.837 3.209 30.828 1.00 97.31 72 ARG A CA 1
ATOM 542 C C . ARG A 1 72 ? -13.373 4.093 29.707 1.00 97.31 72 ARG A C 1
ATOM 544 O O . ARG A 1 72 ? -13.163 3.761 28.543 1.00 97.31 72 ARG A O 1
ATOM 551 N N . VAL A 1 73 ? -13.986 5.237 30.023 1.00 97.81 73 VAL A N 1
ATOM 552 C CA . VAL A 1 73 ? -14.418 6.214 29.008 1.00 97.81 73 VAL A 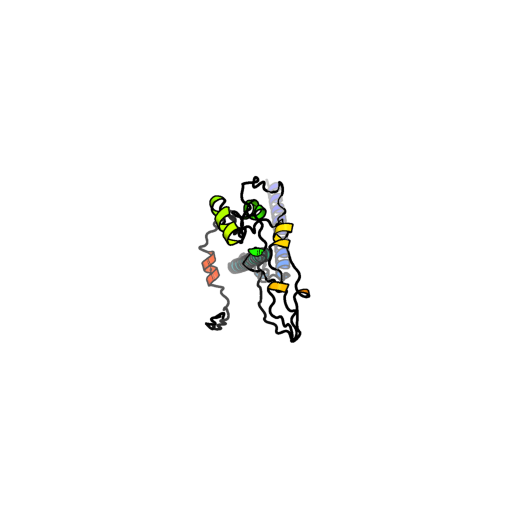CA 1
ATOM 553 C C . VAL A 1 73 ? -13.220 6.808 28.265 1.00 97.81 73 VAL A C 1
ATOM 555 O O . VAL A 1 73 ? -13.272 6.933 27.041 1.00 97.81 73 VAL A O 1
ATOM 558 N N . ARG A 1 74 ? -12.128 7.150 28.962 1.00 96.81 74 ARG A N 1
ATOM 559 C CA . ARG A 1 74 ? -10.890 7.629 28.320 1.00 96.81 74 ARG A CA 1
ATOM 560 C C . ARG A 1 74 ? -10.290 6.573 27.398 1.00 96.81 74 ARG A C 1
ATOM 562 O O . ARG A 1 74 ? -9.969 6.896 26.259 1.00 96.81 74 ARG A O 1
ATOM 569 N N . TYR A 1 75 ? -10.208 5.325 27.858 1.00 96.81 75 TYR A N 1
ATOM 570 C CA . TYR A 1 75 ? -9.733 4.200 27.054 1.00 96.81 75 TYR A CA 1
ATOM 571 C C . TYR A 1 75 ? -10.594 3.995 25.801 1.00 96.81 75 TYR A C 1
ATOM 573 O O . TYR A 1 75 ? -10.061 3.919 24.700 1.00 96.81 75 TYR A O 1
ATOM 581 N N . PHE A 1 76 ? -11.924 3.996 25.945 1.00 96.75 76 PHE A N 1
ATOM 582 C CA . PHE A 1 76 ? -12.850 3.869 24.817 1.00 96.75 76 PHE A CA 1
ATOM 583 C C . PHE A 1 76 ? -12.685 5.007 23.798 1.00 96.75 76 PHE A C 1
ATOM 585 O O . PHE A 1 76 ? -12.643 4.763 22.596 1.00 96.75 76 PHE A O 1
ATOM 592 N N . ARG A 1 77 ? -12.510 6.249 24.270 1.00 96.88 77 ARG A N 1
ATOM 593 C CA . ARG A 1 77 ? -12.251 7.416 23.409 1.00 96.88 77 ARG A CA 1
ATOM 594 C C . ARG A 1 77 ? -10.889 7.391 22.716 1.00 96.88 77 ARG A C 1
ATOM 596 O O . ARG A 1 77 ? -10.709 8.124 21.750 1.00 96.88 77 ARG A O 1
ATOM 603 N N . GLY A 1 78 ? -9.950 6.572 23.183 1.00 96.19 78 GLY A N 1
ATOM 604 C CA . GLY A 1 78 ? -8.690 6.311 22.488 1.00 96.19 78 GLY A CA 1
ATOM 605 C C . GLY A 1 78 ? -8.842 5.413 21.256 1.00 96.19 78 GLY A C 1
ATOM 606 O O . GLY A 1 78 ? -7.869 5.232 20.534 1.00 96.19 78 GLY A O 1
ATOM 607 N N . TYR A 1 79 ? -10.036 4.847 21.025 1.00 94.81 79 TYR A N 1
ATOM 608 C CA . TYR A 1 79 ? -10.344 3.906 19.942 1.00 94.81 79 TYR A CA 1
ATOM 609 C C . TYR A 1 79 ? -9.257 2.837 19.714 1.00 94.81 79 TYR A C 1
ATOM 611 O O . TYR A 1 79 ? -8.805 2.652 18.577 1.00 94.81 79 TYR A O 1
ATOM 619 N N . PRO A 1 80 ? -8.816 2.125 20.771 1.00 95.75 80 PRO A N 1
ATOM 620 C CA . PRO A 1 80 ? -7.829 1.070 20.621 1.00 95.75 80 PRO A CA 1
ATOM 621 C C . PRO A 1 80 ? -8.404 -0.048 19.747 1.00 95.75 80 PRO A C 1
ATOM 623 O O . PRO A 1 80 ? -9.553 -0.458 19.914 1.00 95.75 80 PRO A O 1
ATOM 626 N N . ARG A 1 81 ? -7.598 -0.539 18.804 1.00 93.62 81 ARG A N 1
ATOM 627 C CA . ARG A 1 81 ? -7.951 -1.658 17.925 1.00 93.62 81 ARG A CA 1
ATOM 628 C C . ARG A 1 81 ? -7.047 -2.840 18.226 1.00 93.62 81 ARG A C 1
ATOM 630 O O . ARG A 1 81 ? -5.850 -2.663 18.433 1.00 93.62 81 ARG A O 1
ATOM 637 N N . VAL A 1 82 ? -7.629 -4.031 18.211 1.00 94.56 82 VAL A N 1
ATOM 638 C CA . VAL A 1 82 ? -6.904 -5.299 18.270 1.00 94.56 82 VAL A CA 1
ATOM 639 C C . VAL A 1 82 ? -7.189 -6.021 16.964 1.00 94.56 82 VAL A C 1
ATOM 641 O O . VAL A 1 82 ? -8.347 -6.169 16.581 1.00 94.56 82 VAL A O 1
ATOM 644 N N . THR A 1 83 ? -6.137 -6.409 16.255 1.00 93.62 83 THR A N 1
ATOM 645 C CA . THR A 1 83 ? -6.233 -7.196 15.025 1.00 93.62 83 THR A CA 1
ATOM 646 C C . THR A 1 83 ? -5.928 -8.647 15.354 1.00 93.62 83 THR A C 1
ATOM 648 O O . THR A 1 83 ? -4.867 -8.934 15.906 1.00 93.62 83 THR A O 1
ATOM 651 N N . THR A 1 84 ? -6.843 -9.547 15.015 1.00 92.94 84 THR A N 1
ATOM 652 C CA . THR A 1 84 ? -6.603 -10.992 15.029 1.00 92.94 84 THR A CA 1
ATOM 653 C C . THR A 1 84 ? -6.149 -11.427 13.640 1.00 92.94 84 THR A C 1
ATOM 655 O O . THR A 1 84 ? -6.632 -10.904 12.635 1.00 92.94 84 THR A O 1
ATOM 658 N N . LEU A 1 85 ? -5.172 -12.328 13.588 1.00 92.81 85 LEU A N 1
ATOM 659 C CA . LEU A 1 85 ? -4.665 -12.908 12.350 1.00 92.81 85 LEU A CA 1
ATOM 660 C C . LEU A 1 85 ? -5.132 -14.355 12.301 1.00 92.81 85 LEU A C 1
ATOM 662 O O . LEU A 1 85 ? -4.786 -15.130 13.188 1.00 92.81 85 LEU A O 1
ATOM 666 N N . ASP A 1 86 ? -5.900 -14.684 11.270 1.00 92.00 86 ASP A N 1
ATOM 667 C CA . ASP A 1 86 ? -6.402 -16.029 11.026 1.00 92.00 86 ASP A CA 1
ATOM 668 C C . ASP A 1 86 ? -5.920 -16.490 9.649 1.00 92.00 86 ASP A C 1
ATOM 670 O O . ASP A 1 86 ? -5.987 -15.744 8.668 1.00 92.00 86 ASP A O 1
ATOM 674 N N . GLU A 1 87 ? -5.448 -17.730 9.569 1.00 90.62 87 GLU A N 1
ATOM 675 C CA . GLU A 1 87 ? -5.093 -18.377 8.310 1.00 90.62 87 GLU A CA 1
ATOM 676 C C . GLU A 1 87 ? -6.251 -19.278 7.879 1.00 90.62 87 GLU A C 1
ATOM 678 O O . GL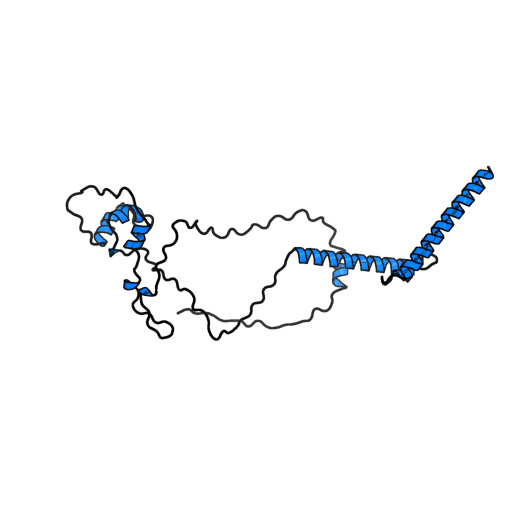U A 1 87 ? -6.614 -20.230 8.569 1.00 90.62 87 GLU A O 1
ATOM 683 N N . ALA A 1 88 ? -6.860 -18.959 6.738 1.00 88.81 88 ALA A N 1
ATOM 684 C CA . ALA A 1 88 ? -7.948 -19.740 6.166 1.00 88.81 88 ALA A CA 1
ATOM 685 C C . ALA A 1 88 ? -7.492 -20.388 4.858 1.00 88.81 88 ALA A C 1
ATOM 687 O O . ALA A 1 88 ? -7.063 -19.705 3.926 1.00 88.81 88 ALA A O 1
ATOM 688 N N . GLU A 1 89 ? -7.625 -21.709 4.770 1.00 88.06 89 GLU A N 1
ATOM 689 C CA . GLU A 1 89 ? -7.318 -22.445 3.549 1.00 88.06 89 GLU A CA 1
ATOM 690 C C . GLU A 1 89 ? -8.505 -22.389 2.573 1.00 88.06 89 GLU A C 1
ATOM 692 O O . GLU A 1 89 ? -9.631 -22.780 2.891 1.00 88.06 89 GLU A O 1
ATOM 697 N N . GLY A 1 90 ? -8.260 -21.885 1.363 1.00 85.00 90 GLY A N 1
ATOM 698 C CA . GLY A 1 90 ? -9.248 -21.821 0.287 1.00 85.00 90 GLY A CA 1
ATOM 699 C C . GLY A 1 90 ? -8.980 -22.874 -0.787 1.00 85.00 90 GLY A C 1
ATOM 700 O O . GLY A 1 90 ? -7.869 -22.966 -1.296 1.00 85.00 90 GLY A O 1
ATOM 701 N N . ARG A 1 91 ? -10.012 -23.624 -1.209 1.00 84.44 91 ARG A N 1
ATOM 702 C CA . ARG A 1 91 ? -9.900 -24.607 -2.315 1.00 84.44 91 ARG A CA 1
ATOM 703 C C . ARG A 1 91 ? -9.554 -23.972 -3.668 1.00 84.44 91 ARG A C 1
ATOM 705 O O . ARG A 1 91 ? -9.031 -24.650 -4.545 1.00 84.44 91 ARG A O 1
ATOM 712 N N . ALA A 1 92 ? -9.893 -22.698 -3.853 1.00 86.88 92 ALA A N 1
ATOM 713 C CA . ALA A 1 92 ? -9.588 -21.922 -5.046 1.00 86.88 92 ALA A CA 1
ATOM 714 C C . ALA A 1 92 ? -9.263 -20.483 -4.637 1.00 86.88 92 ALA A C 1
ATOM 716 O O . ALA A 1 92 ? -10.054 -19.834 -3.952 1.00 86.88 92 ALA A O 1
ATOM 717 N N . LEU A 1 93 ? -8.103 -19.997 -5.069 1.00 89.88 93 LEU A N 1
ATOM 718 C CA . LEU A 1 93 ? -7.631 -18.636 -4.839 1.00 89.88 93 LEU A CA 1
ATOM 719 C C . LEU A 1 93 ? -7.488 -17.929 -6.186 1.00 89.88 93 LEU A C 1
ATOM 721 O O . LEU A 1 93 ? -7.114 -18.544 -7.187 1.00 89.88 93 LEU A O 1
ATOM 725 N N . LEU A 1 94 ? -7.793 -16.632 -6.212 1.00 91.94 94 LEU A N 1
ATOM 726 C CA . LEU A 1 94 ? -7.551 -15.811 -7.392 1.00 91.94 94 LEU A CA 1
ATOM 727 C C . LEU A 1 94 ? -6.045 -15.637 -7.567 1.00 91.94 94 LEU A C 1
ATOM 729 O O . LEU A 1 94 ? -5.352 -15.198 -6.649 1.00 91.94 94 LEU A O 1
ATOM 733 N N . PHE A 1 95 ? -5.544 -15.980 -8.752 1.00 93.00 95 PHE A N 1
ATOM 734 C CA . PHE A 1 95 ? -4.144 -15.746 -9.071 1.00 93.00 95 PHE A CA 1
ATOM 735 C C . PHE A 1 95 ? -3.890 -14.235 -9.180 1.00 93.00 95 PHE A C 1
ATOM 737 O O . PHE A 1 95 ? -4.649 -13.547 -9.873 1.00 93.00 95 PHE A O 1
ATOM 744 N N . PRO A 1 96 ? -2.869 -13.698 -8.491 1.00 95.38 96 PRO A N 1
ATOM 745 C CA . PRO A 1 96 ? -2.616 -12.267 -8.473 1.00 95.38 96 PRO A CA 1
ATOM 746 C C . PRO A 1 96 ? -2.112 -11.765 -9.830 1.00 95.38 96 PRO A C 1
ATOM 748 O O . PRO A 1 96 ? -1.605 -12.520 -10.660 1.00 95.38 96 PRO A O 1
ATOM 751 N N . ALA A 1 97 ? -2.198 -10.452 -10.035 1.00 95.19 97 ALA A N 1
ATOM 752 C CA . ALA A 1 97 ? -1.534 -9.813 -11.160 1.00 95.19 97 ALA A CA 1
ATOM 753 C C . ALA A 1 97 ? -0.010 -9.854 -10.956 1.00 95.19 97 ALA A C 1
ATOM 755 O O . ALA A 1 97 ? 0.500 -9.371 -9.944 1.00 95.19 97 ALA A O 1
ATOM 756 N N . VAL A 1 98 ? 0.711 -10.416 -11.927 1.00 93.19 98 VAL A N 1
ATOM 757 C CA . VAL A 1 98 ? 2.177 -10.467 -11.925 1.00 93.19 98 VAL A CA 1
ATOM 758 C C . VAL A 1 98 ? 2.711 -9.385 -12.857 1.00 93.19 98 VAL A C 1
ATOM 760 O O . VAL A 1 98 ? 2.510 -9.442 -14.069 1.00 93.19 98 VAL A O 1
ATOM 763 N N . SER A 1 99 ? 3.412 -8.408 -12.284 1.00 93.12 99 SER A N 1
ATOM 764 C CA . SER A 1 99 ? 4.060 -7.326 -13.028 1.00 93.12 99 SER A CA 1
ATOM 765 C C . SER A 1 99 ? 5.542 -7.630 -13.210 1.00 93.12 99 SER A C 1
ATOM 767 O O . SER A 1 99 ? 6.278 -7.762 -12.235 1.00 93.12 99 SER A O 1
ATOM 769 N N . LEU A 1 100 ? 5.983 -7.715 -14.463 1.00 91.31 100 LEU A N 1
ATOM 770 C CA . LEU A 1 100 ? 7.371 -7.990 -14.830 1.00 91.31 100 LEU A CA 1
ATOM 771 C C . LEU A 1 100 ? 7.973 -6.749 -15.491 1.00 91.31 100 LEU A C 1
ATOM 773 O O . LEU A 1 100 ? 7.380 -6.180 -16.406 1.00 91.31 100 LEU A O 1
ATOM 777 N N . CYS A 1 101 ? 9.159 -6.340 -15.047 1.00 91.94 101 CYS A N 1
ATOM 778 C CA . CYS A 1 101 ? 9.917 -5.254 -15.659 1.00 91.94 101 CYS A CA 1
ATOM 779 C C . CYS A 1 101 ? 11.367 -5.694 -15.835 1.00 91.94 101 CYS A C 1
ATOM 781 O O . CYS A 1 101 ? 11.971 -6.241 -14.912 1.00 91.94 101 CYS A O 1
ATOM 783 N N . ASN A 1 102 ? 11.930 -5.457 -17.017 1.00 92.94 102 ASN A N 1
ATOM 784 C CA . ASN A 1 102 ? 13.352 -5.675 -17.220 1.00 92.94 102 ASN A CA 1
ATOM 785 C C . ASN A 1 102 ? 14.134 -4.581 -16.478 1.00 92.94 102 ASN A C 1
ATOM 787 O O . ASN A 1 102 ? 13.832 -3.397 -16.622 1.00 92.94 102 ASN A O 1
ATOM 791 N N . PHE A 1 103 ? 15.151 -4.968 -15.705 1.00 90.75 103 PHE A N 1
ATOM 792 C CA . PHE A 1 103 ? 16.042 -4.007 -15.047 1.00 90.75 103 PHE A CA 1
ATOM 793 C C . PHE A 1 103 ? 16.739 -3.088 -16.049 1.00 90.75 103 PHE A C 1
ATOM 795 O O . PHE A 1 103 ? 16.995 -1.919 -15.747 1.00 90.75 103 PHE A O 1
ATOM 802 N N . ASN A 1 104 ? 17.020 -3.595 -17.252 1.00 90.31 104 ASN A N 1
ATOM 803 C CA . ASN A 1 104 ? 17.452 -2.743 -18.335 1.00 90.31 104 ASN A CA 1
ATOM 804 C C . ASN A 1 104 ? 16.270 -1.906 -18.844 1.00 90.31 104 ASN A C 1
ATOM 806 O O . ASN A 1 104 ? 15.293 -2.418 -19.388 1.00 90.31 104 ASN A O 1
ATOM 810 N N . ARG A 1 105 ? 16.393 -0.589 -18.684 1.00 88.75 105 ARG A N 1
ATOM 811 C CA . ARG A 1 105 ? 15.341 0.380 -19.009 1.00 88.75 105 ARG A CA 1
ATOM 812 C C . ARG A 1 105 ? 15.166 0.580 -20.514 1.00 88.75 105 ARG A C 1
ATOM 814 O O . ARG A 1 105 ? 14.083 0.959 -20.948 1.00 88.75 105 ARG A O 1
ATOM 821 N N . ALA A 1 106 ? 16.216 0.346 -21.303 1.00 90.75 106 ALA A N 1
ATOM 822 C CA . ALA A 1 106 ? 16.204 0.579 -22.741 1.00 90.75 106 ALA A CA 1
ATOM 823 C C . ALA A 1 106 ? 17.078 -0.433 -23.493 1.00 90.75 106 ALA A C 1
ATOM 825 O O . ALA A 1 106 ? 18.221 -0.721 -23.135 1.00 90.75 106 ALA A O 1
ATOM 826 N N . ARG A 1 107 ? 16.565 -0.938 -24.613 1.00 91.81 107 ARG A N 1
ATOM 827 C CA . ARG A 1 107 ? 17.320 -1.786 -25.534 1.00 91.81 107 ARG A CA 1
ATOM 828 C C . ARG A 1 107 ? 18.385 -0.957 -26.233 1.00 91.81 107 ARG A C 1
ATOM 830 O O . ARG A 1 107 ? 18.073 -0.073 -27.029 1.00 91.81 107 ARG A O 1
ATOM 837 N N . ARG A 1 108 ? 19.644 -1.327 -25.997 1.00 89.00 108 ARG A N 1
ATOM 838 C CA . ARG A 1 108 ? 20.829 -0.716 -26.610 1.00 89.00 108 ARG A CA 1
ATOM 839 C C . ARG A 1 108 ? 20.710 -0.604 -28.138 1.00 89.00 108 ARG A C 1
ATOM 841 O O . ARG A 1 108 ? 20.984 0.449 -28.691 1.00 89.00 108 ARG A O 1
ATOM 848 N N . SER A 1 109 ? 20.207 -1.644 -28.805 1.00 87.62 109 SER A N 1
ATOM 849 C CA . SER A 1 109 ? 20.032 -1.694 -30.268 1.00 87.62 109 SER A CA 1
ATOM 850 C C . SER A 1 109 ? 18.966 -0.749 -30.837 1.00 87.62 109 SER A C 1
ATOM 852 O O . SER A 1 109 ? 18.881 -0.586 -32.051 1.00 87.62 109 SER A O 1
ATOM 854 N N . ARG A 1 110 ? 18.117 -0.149 -29.993 1.00 90.19 110 ARG A N 1
ATOM 855 C CA . ARG A 1 110 ? 17.047 0.772 -30.410 1.00 90.19 110 ARG A CA 1
ATOM 856 C C . ARG A 1 110 ? 17.360 2.236 -30.092 1.00 90.19 110 ARG A C 1
ATOM 858 O O . ARG A 1 110 ? 16.537 3.091 -30.416 1.00 90.19 110 ARG A O 1
ATOM 865 N N . LEU A 1 111 ? 18.510 2.516 -29.475 1.00 89.62 111 LEU A N 1
ATOM 866 C CA . LEU A 1 111 ? 18.952 3.873 -29.167 1.00 89.62 111 LEU A CA 1
ATOM 867 C C . LEU A 1 111 ? 19.425 4.590 -30.433 1.00 89.62 111 LEU A C 1
ATOM 869 O O . LEU A 1 111 ? 20.161 4.041 -31.253 1.00 89.62 111 LEU A O 1
ATOM 873 N N . THR A 1 112 ? 19.007 5.842 -30.564 1.00 86.94 112 THR A N 1
ATOM 874 C CA . THR A 1 112 ? 19.469 6.773 -31.593 1.00 86.94 112 THR A CA 1
ATOM 875 C C . THR A 1 112 ? 20.382 7.841 -30.995 1.00 86.94 112 THR A C 1
ATOM 877 O O . THR A 1 112 ? 20.332 8.083 -29.787 1.00 86.94 112 THR A O 1
ATOM 880 N N . PRO A 1 113 ? 21.206 8.513 -31.816 1.00 85.44 113 PRO A N 1
ATOM 881 C CA . PRO A 1 113 ? 22.078 9.577 -31.332 1.00 85.44 113 PRO A CA 1
ATOM 882 C C . PRO A 1 113 ? 21.317 10.721 -30.654 1.00 85.44 113 PRO A C 1
ATOM 884 O O . PRO A 1 113 ? 21.778 11.243 -29.642 1.00 85.44 113 PRO A O 1
ATOM 887 N N . ASP A 1 114 ? 20.123 11.049 -31.154 1.00 86.19 114 ASP A N 1
ATOM 888 C CA . ASP A 1 114 ? 19.244 12.045 -30.536 1.00 86.19 114 ASP A CA 1
ATOM 889 C C . ASP A 1 114 ? 18.857 11.656 -29.097 1.00 86.19 114 ASP A C 1
ATOM 891 O O . ASP A 1 114 ? 18.904 12.492 -28.198 1.00 86.19 114 ASP A O 1
ATOM 895 N N . ASP A 1 115 ? 18.598 10.368 -28.829 1.00 89.00 115 ASP A N 1
ATOM 896 C CA . ASP A 1 115 ? 18.252 9.897 -27.481 1.00 89.00 115 ASP A CA 1
ATOM 897 C C . ASP A 1 115 ? 19.400 10.121 -26.490 1.00 89.00 115 ASP A C 1
ATOM 899 O O . ASP A 1 115 ? 19.160 10.519 -25.355 1.00 89.00 115 ASP A O 1
ATOM 903 N N . LEU A 1 116 ? 20.657 9.907 -26.896 1.00 87.44 116 LEU A N 1
ATOM 904 C CA . LEU A 1 116 ? 21.805 10.107 -26.002 1.00 87.44 116 LEU A CA 1
ATOM 905 C C . LEU A 1 116 ? 21.905 11.552 -25.523 1.00 87.44 116 LEU A C 1
ATOM 907 O O . LEU A 1 116 ? 22.243 11.787 -24.366 1.00 87.44 116 LEU A O 1
ATOM 911 N N . ARG A 1 117 ? 21.540 12.521 -26.367 1.00 85.38 117 ARG A N 1
ATOM 912 C CA . ARG A 1 117 ? 21.542 13.930 -25.971 1.00 85.38 117 ARG A CA 1
ATOM 913 C C . ARG A 1 117 ? 20.514 14.237 -24.883 1.00 85.38 117 ARG A C 1
ATOM 915 O O . ARG A 1 117 ? 20.800 15.063 -24.019 1.00 85.38 117 ARG A O 1
ATOM 922 N N . TRP A 1 118 ? 19.346 13.604 -24.936 1.00 87.75 118 TRP A N 1
ATOM 923 C CA . TRP A 1 118 ? 18.232 13.879 -24.027 1.00 87.75 118 TRP A CA 1
ATOM 924 C C . TRP A 1 118 ? 18.249 13.011 -22.767 1.00 87.75 118 TRP A C 1
ATOM 926 O O . TRP A 1 118 ? 18.049 13.516 -21.665 1.00 87.75 118 TRP A O 1
ATOM 936 N N . VAL A 1 119 ? 18.501 11.708 -22.919 1.00 90.38 119 VAL A N 1
ATOM 937 C CA . VAL A 1 119 ? 18.417 10.714 -21.838 1.00 90.38 119 VAL A CA 1
ATOM 938 C C . VAL A 1 119 ? 19.758 10.076 -21.467 1.00 90.38 119 VAL A C 1
ATOM 940 O O . VAL A 1 119 ? 19.813 9.329 -20.494 1.00 90.38 119 VAL A O 1
ATOM 943 N N . GLY A 1 120 ? 20.850 10.378 -22.177 1.00 89.50 120 GLY A N 1
ATOM 944 C CA . GLY A 1 120 ? 22.181 9.813 -21.913 1.00 89.50 120 GLY A CA 1
ATOM 945 C C . GLY A 1 120 ? 22.639 10.006 -20.464 1.00 89.50 120 GLY A C 1
ATOM 946 O O . GLY A 1 120 ? 22.723 9.012 -19.741 1.00 89.50 120 GLY A O 1
ATOM 947 N N . PRO A 1 121 ? 22.847 11.248 -19.990 1.00 86.94 121 PRO A N 1
ATOM 948 C CA . PRO A 1 121 ? 23.252 11.487 -18.607 1.00 86.94 121 PRO A CA 1
ATOM 949 C C . PRO A 1 121 ? 22.190 11.070 -17.571 1.00 86.94 121 PRO A C 1
ATOM 951 O O . PRO A 1 121 ? 22.517 10.300 -16.667 1.00 86.94 121 PRO A O 1
ATOM 954 N N . PRO A 1 122 ? 20.903 11.479 -17.680 1.00 87.25 122 PRO A N 1
ATOM 955 C CA . PRO A 1 122 ? 19.937 11.242 -16.605 1.00 87.25 122 PRO A CA 1
ATOM 956 C C . PRO A 1 122 ? 19.409 9.801 -16.523 1.00 87.25 122 PRO A C 1
ATOM 958 O O . PRO A 1 122 ? 18.890 9.414 -15.476 1.00 87.25 122 PRO A O 1
ATOM 961 N N . LEU A 1 123 ? 19.491 9.006 -17.599 1.00 87.19 123 LEU A N 1
ATOM 962 C CA . LEU A 1 123 ? 18.918 7.654 -17.643 1.00 87.19 123 LEU A CA 1
ATOM 963 C C . LEU A 1 123 ? 19.949 6.555 -17.901 1.00 87.19 123 LEU A C 1
ATOM 965 O O . LEU A 1 123 ? 19.797 5.461 -17.357 1.00 87.19 123 LEU A O 1
ATOM 969 N N . LEU A 1 124 ? 20.957 6.824 -18.733 1.00 87.19 124 LEU A N 1
ATOM 970 C CA . LEU A 1 124 ? 21.954 5.833 -19.151 1.00 87.19 124 LEU A CA 1
ATOM 971 C C . LEU A 1 124 ? 23.303 6.002 -18.437 1.00 87.19 124 LEU A C 1
ATOM 973 O O . LEU A 1 124 ? 24.161 5.135 -18.582 1.00 87.19 124 LEU A O 1
ATOM 977 N N . GLY A 1 125 ? 23.491 7.088 -17.676 1.00 88.56 125 GLY A N 1
ATOM 978 C CA . GLY A 1 125 ? 24.758 7.403 -17.011 1.00 88.56 125 GLY A CA 1
ATOM 979 C C . GLY A 1 125 ? 25.904 7.658 -17.992 1.00 88.56 125 GLY A C 1
ATOM 980 O O . GLY A 1 125 ? 27.060 7.428 -17.653 1.00 88.56 125 GLY A O 1
ATOM 981 N N . VAL A 1 126 ? 25.584 8.071 -19.222 1.00 88.62 126 VAL A N 1
ATOM 982 C CA . VAL A 1 126 ? 26.572 8.382 -20.259 1.00 88.62 126 VAL A CA 1
ATOM 983 C C . VAL A 1 126 ? 26.715 9.893 -20.331 1.00 88.62 126 VAL A C 1
ATOM 985 O O . VAL A 1 126 ? 25.750 10.585 -20.650 1.00 88.62 126 VAL A O 1
ATOM 988 N N . GLU A 1 127 ? 27.908 10.403 -20.051 1.00 89.38 127 GLU A N 1
ATOM 989 C CA . GLU A 1 127 ? 28.196 11.834 -20.132 1.00 89.38 127 GLU A CA 1
ATOM 990 C C . GLU A 1 127 ? 28.482 12.277 -21.582 1.00 89.38 127 GLU A C 1
ATOM 992 O O . GLU A 1 127 ? 28.946 11.470 -22.396 1.00 89.38 127 GLU A O 1
ATOM 997 N N . PRO A 1 128 ? 28.261 13.561 -21.934 1.00 85.38 128 PRO A N 1
ATOM 998 C CA . PRO A 1 128 ? 28.486 14.068 -23.290 1.00 85.38 128 PRO A CA 1
ATOM 999 C C . PRO A 1 128 ? 29.876 13.785 -23.892 1.00 85.38 128 PRO A C 1
ATOM 1001 O O . PRO A 1 128 ? 29.937 13.473 -25.084 1.00 85.38 128 PRO A O 1
ATOM 1004 N N . PRO A 1 129 ? 30.991 13.842 -23.128 1.00 86.62 129 PRO A N 1
ATOM 1005 C CA . PRO A 1 129 ? 32.316 13.482 -23.639 1.00 86.62 129 PRO A CA 1
ATOM 1006 C C . PRO A 1 129 ? 32.431 12.020 -24.094 1.00 86.62 129 PRO A C 1
ATOM 1008 O O . PRO A 1 129 ? 33.220 11.719 -24.989 1.00 86.62 129 PRO A O 1
ATOM 1011 N N . ASP A 1 130 ? 31.634 11.119 -23.517 1.00 88.31 130 ASP A N 1
ATOM 1012 C CA . ASP A 1 130 ? 31.656 9.685 -23.815 1.00 88.31 130 ASP A CA 1
ATOM 1013 C C . ASP A 1 130 ? 30.664 9.279 -24.916 1.00 88.31 130 ASP A C 1
ATOM 1015 O O . ASP A 1 130 ? 30.696 8.137 -25.384 1.00 88.31 130 ASP A O 1
ATOM 1019 N N . PHE A 1 131 ? 29.821 10.201 -25.403 1.00 86.12 131 PHE A N 1
ATOM 1020 C CA . PHE A 1 131 ? 28.873 9.927 -26.492 1.00 86.12 131 PHE A CA 1
ATOM 1021 C C . PHE A 1 131 ? 29.522 9.322 -27.743 1.00 86.12 131 PHE A C 1
ATOM 1023 O O . PHE A 1 131 ? 28.969 8.344 -28.247 1.00 86.12 131 PHE A O 1
ATOM 1030 N N . PRO A 1 132 ? 30.678 9.807 -28.250 1.00 84.75 132 PRO A N 1
ATOM 1031 C CA . PRO A 1 132 ? 31.289 9.231 -29.448 1.00 84.75 132 PRO A CA 1
ATOM 1032 C C . PRO A 1 132 ? 31.675 7.761 -29.256 1.00 84.75 132 PRO A C 1
ATOM 1034 O O . PRO A 1 132 ? 31.424 6.932 -30.128 1.00 84.75 132 PRO A O 1
ATOM 1037 N N . ARG A 1 133 ? 32.226 7.420 -28.082 1.00 85.19 133 ARG A N 1
ATOM 1038 C CA . ARG A 1 133 ? 32.589 6.040 -27.730 1.00 85.19 133 ARG A CA 1
ATOM 1039 C C . ARG A 1 133 ? 31.353 5.164 -27.579 1.00 85.19 133 ARG A C 1
ATOM 1041 O O . ARG A 1 133 ? 31.338 4.032 -28.058 1.00 85.19 133 ARG A O 1
ATOM 1048 N N . TYR A 1 134 ? 30.309 5.688 -26.942 1.00 86.25 134 TYR A N 1
ATOM 1049 C CA . TYR A 1 134 ? 29.059 4.960 -26.763 1.00 86.25 134 TYR A CA 1
ATOM 1050 C C . TYR A 1 134 ? 28.372 4.687 -28.108 1.00 86.25 134 TYR A C 1
ATOM 1052 O O . TYR A 1 134 ? 27.988 3.552 -28.370 1.00 86.25 134 TYR A O 1
ATOM 1060 N N . LEU A 1 135 ? 28.293 5.687 -28.993 1.00 84.94 135 LEU A N 1
ATOM 1061 C CA . LEU A 1 135 ? 27.753 5.562 -30.352 1.00 84.94 135 LEU A CA 1
ATOM 1062 C C . LEU A 1 135 ? 28.528 4.552 -31.197 1.00 84.94 135 LEU A C 1
ATOM 1064 O O . LEU A 1 135 ? 27.920 3.678 -31.811 1.00 84.94 135 LEU A O 1
ATOM 1068 N N . GLN A 1 136 ? 29.859 4.602 -31.166 1.00 85.44 136 GLN A N 1
ATOM 1069 C CA . GLN A 1 136 ? 30.688 3.606 -31.841 1.00 85.44 136 GLN A CA 1
ATOM 1070 C C . GLN A 1 136 ? 30.362 2.192 -31.343 1.00 85.44 136 GLN A C 1
ATOM 1072 O O . GLN A 1 136 ? 30.198 1.264 -32.131 1.00 85.44 136 GLN A O 1
ATOM 1077 N N . ALA A 1 137 ? 30.180 2.031 -30.032 1.00 85.81 137 ALA A N 1
ATOM 1078 C CA . ALA A 1 137 ? 29.811 0.755 -29.443 1.00 85.81 137 ALA A CA 1
ATOM 1079 C C . ALA A 1 137 ? 28.362 0.333 -29.792 1.00 85.81 137 ALA A C 1
ATOM 1081 O O . ALA A 1 137 ? 28.035 -0.853 -29.721 1.00 85.81 137 ALA A O 1
ATOM 1082 N N . LEU A 1 138 ? 27.480 1.264 -30.171 1.00 84.12 138 LEU A N 1
ATOM 1083 C CA . LEU A 1 138 ? 26.161 0.967 -30.748 1.00 84.12 138 LEU A CA 1
ATOM 1084 C C . LEU A 1 138 ? 26.232 0.508 -32.215 1.00 84.12 138 LEU A C 1
ATOM 1086 O O . LEU A 1 138 ? 25.193 0.175 -32.779 1.00 84.12 138 LEU A O 1
ATOM 1090 N N . GLY A 1 139 ? 27.417 0.492 -32.833 1.00 81.81 139 GLY A N 1
ATOM 1091 C CA . GLY A 1 139 ? 27.572 0.233 -34.265 1.00 81.81 139 GLY A CA 1
ATOM 1092 C C . GLY A 1 139 ? 27.181 1.430 -35.132 1.00 81.81 139 GLY A C 1
ATOM 1093 O O . GLY A 1 139 ? 26.954 1.272 -36.328 1.00 81.81 139 GLY A O 1
ATOM 1094 N N . TRP A 1 140 ? 27.080 2.629 -34.544 1.00 78.31 140 TRP A N 1
ATOM 1095 C CA . TRP A 1 140 ? 26.947 3.859 -35.316 1.00 78.31 140 TRP A CA 1
ATOM 1096 C C . TRP A 1 140 ? 28.316 4.250 -35.868 1.00 78.31 140 TRP A C 1
ATOM 1098 O O . TRP A 1 140 ? 29.106 4.938 -35.221 1.00 78.31 140 TRP A O 1
ATOM 1108 N N . GLU A 1 141 ? 28.584 3.800 -37.086 1.00 66.25 141 GLU A N 1
ATOM 1109 C CA . GLU A 1 141 ? 29.665 4.304 -37.923 1.00 66.25 141 GLU A CA 1
ATOM 1110 C C . GLU A 1 141 ? 29.188 5.639 -38.508 1.00 66.25 141 GLU A C 1
ATOM 1112 O O . GLU A 1 141 ? 28.390 5.683 -39.443 1.00 66.25 141 GLU A O 1
ATOM 1117 N N . GLY A 1 142 ? 29.548 6.753 -37.864 1.00 60.41 142 GLY A N 1
ATOM 1118 C CA . GLY A 1 142 ? 29.108 8.079 -38.307 1.00 60.41 142 GLY A CA 1
ATOM 1119 C C . GLY A 1 142 ? 29.516 8.370 -39.764 1.00 60.41 142 GLY A C 1
ATOM 1120 O O . GLY A 1 142 ? 30.544 7.864 -40.216 1.00 60.41 142 GLY A O 1
ATOM 1121 N N . PRO A 1 143 ? 28.765 9.197 -40.518 1.00 53.22 143 PRO A N 1
ATOM 1122 C CA . PRO A 1 143 ? 29.229 9.666 -41.821 1.00 53.22 143 PRO A CA 1
ATOM 1123 C C . PRO A 1 143 ? 30.526 10.490 -41.679 1.00 53.22 143 PRO A C 1
ATOM 1125 O O . PRO A 1 143 ? 30.736 11.139 -40.646 1.00 53.22 143 PRO A O 1
ATOM 1128 N N . PRO A 1 144 ? 31.398 10.507 -42.709 1.00 50.38 144 PRO A N 1
ATOM 1129 C CA . PRO A 1 144 ? 32.515 11.434 -42.750 1.00 50.38 144 PRO A CA 1
ATOM 1130 C C . PRO A 1 144 ? 31.938 12.847 -42.876 1.00 50.38 144 PRO A C 1
ATOM 1132 O O . PRO A 1 144 ? 31.063 13.091 -43.701 1.00 50.38 144 PRO A O 1
ATOM 1135 N N . ALA A 1 145 ? 32.463 13.772 -42.080 1.00 45.19 145 ALA A N 1
ATOM 1136 C CA . ALA A 1 145 ? 32.032 15.163 -41.945 1.00 45.19 145 ALA A CA 1
ATOM 1137 C C . ALA A 1 145 ? 30.825 15.396 -41.019 1.00 45.19 145 ALA A C 1
ATOM 1139 O O . ALA 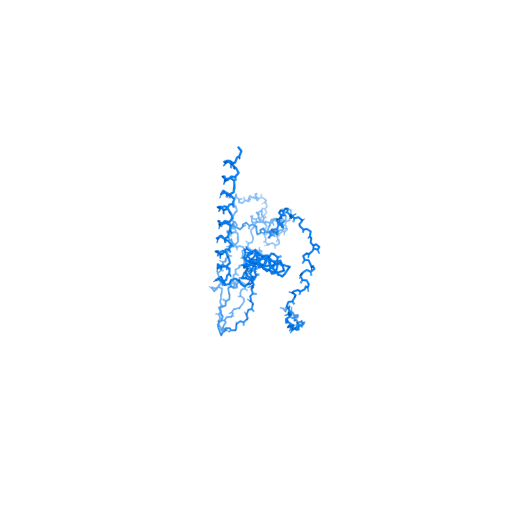A 1 145 ? 29.699 14.955 -41.234 1.00 45.19 145 ALA A O 1
ATOM 1140 N N . LEU A 1 146 ? 31.109 16.189 -39.986 1.00 51.69 146 LEU A N 1
ATOM 1141 C CA . LEU A 1 146 ? 30.168 16.886 -39.124 1.00 51.69 146 LEU A CA 1
ATOM 1142 C C . LEU A 1 146 ? 29.142 17.677 -39.959 1.00 51.69 146 LEU A C 1
ATOM 1144 O O . LEU A 1 146 ? 29.342 18.852 -40.255 1.00 51.69 146 LEU A O 1
ATOM 1148 N N . GLY A 1 147 ? 28.015 17.056 -40.299 1.00 48.19 147 GLY A N 1
ATOM 1149 C CA . GLY A 1 147 ? 26.740 17.768 -40.318 1.00 48.19 147 GLY A CA 1
ATOM 1150 C C . GLY A 1 147 ? 26.341 18.003 -38.859 1.00 48.19 147 GLY A C 1
ATOM 1151 O O . GLY A 1 147 ? 26.556 17.100 -38.046 1.00 48.19 147 GLY A O 1
ATOM 1152 N N . PRO A 1 148 ? 25.849 19.186 -38.460 1.00 49.75 148 PRO A N 1
ATOM 1153 C CA . PRO A 1 148 ? 25.739 19.504 -37.047 1.00 49.75 148 PRO A CA 1
ATOM 1154 C C . PRO A 1 148 ? 24.794 18.504 -36.394 1.00 49.75 148 PRO A C 1
ATOM 1156 O O . PRO A 1 148 ? 23.705 18.236 -36.903 1.00 49.75 148 PRO A O 1
ATOM 1159 N N . PHE A 1 149 ? 25.242 17.942 -35.276 1.00 61.69 149 PHE A N 1
ATOM 1160 C CA . PHE A 1 149 ? 24.435 17.148 -34.365 1.00 61.69 149 PHE A CA 1
ATOM 1161 C C . PHE A 1 149 ? 23.370 18.080 -33.775 1.00 61.69 149 PHE A C 1
ATOM 1163 O O . PHE A 1 149 ? 23.504 18.571 -32.656 1.00 61.69 149 PHE A O 1
ATOM 1170 N N . PHE A 1 150 ? 22.372 18.440 -34.578 1.00 57.62 150 PHE A N 1
ATOM 1171 C CA . PHE A 1 150 ? 21.231 19.209 -34.133 1.00 57.62 150 PHE A CA 1
ATOM 1172 C C . PHE A 1 150 ? 20.324 18.214 -33.427 1.00 57.62 150 PHE A C 1
ATOM 1174 O O . PHE A 1 150 ? 19.712 17.387 -34.108 1.00 57.62 150 PHE A O 1
ATOM 1181 N N . PRO A 1 151 ? 20.259 18.228 -32.084 1.00 65.50 151 PRO A N 1
ATOM 1182 C CA . PRO A 1 151 ? 19.213 17.473 -31.431 1.00 65.50 151 PRO A CA 1
ATOM 1183 C C . PRO A 1 151 ? 17.864 17.951 -31.954 1.00 65.50 151 PRO A C 1
ATOM 1185 O O . PRO A 1 151 ? 17.702 19.114 -32.347 1.00 65.50 151 PRO A O 1
ATOM 1188 N N . SER A 1 152 ? 16.892 17.050 -31.935 1.00 72.88 152 SER A N 1
ATOM 1189 C CA . SER A 1 152 ? 15.491 17.421 -32.077 1.00 72.88 152 SER A CA 1
ATOM 1190 C C . SER A 1 152 ? 15.163 18.593 -31.141 1.00 72.88 152 SER A C 1
ATOM 1192 O O . SER A 1 152 ? 15.792 18.785 -30.107 1.00 72.88 152 SER A O 1
ATOM 1194 N N . THR A 1 153 ? 14.192 19.436 -31.493 1.00 79.19 153 THR A N 1
ATOM 1195 C CA . THR A 1 153 ? 13.780 20.559 -30.626 1.00 79.19 153 THR A CA 1
ATOM 1196 C C . THR A 1 153 ? 12.900 20.108 -29.462 1.00 79.19 153 THR A C 1
ATOM 1198 O O . THR A 1 153 ? 12.651 20.875 -28.533 1.00 79.19 153 THR A O 1
ATOM 1201 N N . ARG A 1 154 ? 12.389 18.875 -29.524 1.00 84.81 154 ARG A N 1
ATOM 1202 C CA . ARG A 1 154 ? 11.460 18.285 -28.563 1.00 84.81 154 ARG A CA 1
ATOM 1203 C C . ARG A 1 154 ? 11.774 16.810 -28.397 1.00 84.81 154 ARG A C 1
ATOM 1205 O O . ARG A 1 154 ? 12.054 16.134 -29.381 1.00 84.81 154 ARG A O 1
ATOM 1212 N N . PHE A 1 155 ? 11.607 16.323 -27.175 1.00 87.94 155 PHE A N 1
ATOM 1213 C CA . PHE A 1 155 ? 11.785 14.922 -26.835 1.00 87.94 155 PHE A CA 1
ATOM 1214 C C . PHE A 1 155 ? 10.540 14.383 -26.138 1.00 87.94 155 PHE A C 1
ATOM 1216 O O . PHE A 1 155 ? 10.092 14.950 -25.142 1.00 87.94 155 PHE A O 1
ATOM 1223 N N . ASP A 1 156 ? 9.977 13.300 -26.670 1.00 89.88 156 ASP A N 1
ATOM 1224 C CA . ASP A 1 156 ? 8.827 12.622 -26.076 1.00 89.88 156 ASP A CA 1
ATOM 1225 C C . ASP A 1 156 ? 9.279 11.350 -25.349 1.00 89.88 156 ASP A C 1
ATOM 1227 O O . ASP A 1 156 ? 9.680 10.356 -25.962 1.00 89.88 156 ASP A O 1
ATOM 1231 N N . MET A 1 157 ? 9.174 11.377 -24.019 1.00 88.88 157 MET A N 1
ATOM 1232 C CA . MET A 1 157 ? 9.514 10.244 -23.161 1.00 88.88 157 MET A CA 1
ATOM 1233 C C . MET A 1 157 ? 8.616 9.026 -23.405 1.00 88.88 157 MET A C 1
ATOM 1235 O O . MET A 1 157 ? 9.082 7.896 -23.260 1.00 88.88 157 MET A O 1
ATOM 1239 N N . GLN A 1 158 ? 7.348 9.217 -23.781 1.00 89.38 158 GLN A N 1
ATOM 1240 C CA . GLN A 1 158 ? 6.435 8.106 -24.046 1.00 89.38 158 GLN A CA 1
ATOM 1241 C C . GLN A 1 158 ? 6.809 7.396 -25.345 1.00 89.38 158 GLN A C 1
ATOM 1243 O O . GLN A 1 158 ? 6.907 6.166 -25.366 1.00 89.38 158 GLN A O 1
ATOM 1248 N N . ALA A 1 159 ? 7.090 8.160 -26.404 1.00 89.94 159 ALA A N 1
ATOM 1249 C CA . ALA A 1 159 ? 7.619 7.614 -27.649 1.00 89.94 159 ALA A CA 1
ATOM 1250 C C . ALA A 1 159 ? 8.978 6.926 -27.442 1.00 89.94 159 ALA A C 1
ATOM 1252 O O . ALA A 1 159 ? 9.205 5.841 -27.987 1.00 89.94 159 ALA A O 1
ATOM 1253 N N . PHE A 1 160 ? 9.862 7.507 -26.620 1.00 91.12 160 PHE A N 1
ATOM 1254 C CA . PHE A 1 160 ? 11.133 6.885 -26.251 1.00 91.12 160 PHE A CA 1
ATOM 1255 C C . PHE A 1 160 ? 10.913 5.520 -25.590 1.00 91.12 160 PHE A C 1
ATOM 1257 O O . PHE A 1 160 ? 11.395 4.520 -26.120 1.00 91.12 160 PHE A O 1
ATOM 1264 N N . VAL A 1 161 ? 10.138 5.447 -24.501 1.00 90.81 161 VAL A N 1
ATOM 1265 C CA . VAL A 1 161 ? 9.885 4.190 -23.773 1.00 90.81 161 VAL A CA 1
ATOM 1266 C C . VAL A 1 161 ? 9.181 3.160 -24.660 1.00 90.81 161 VAL A C 1
ATOM 1268 O O . VAL A 1 161 ? 9.573 1.996 -24.665 1.00 90.81 161 VAL A O 1
ATOM 1271 N N . GLY A 1 162 ? 8.194 3.566 -25.464 1.00 91.12 162 GLY A N 1
ATOM 1272 C CA . GLY A 1 162 ? 7.485 2.653 -26.368 1.00 91.12 162 GLY A CA 1
ATOM 1273 C C . GLY A 1 162 ? 8.378 2.049 -27.461 1.00 91.12 162 GLY A C 1
ATOM 1274 O O . GLY A 1 162 ? 8.173 0.909 -27.888 1.00 91.12 162 GLY A O 1
ATOM 1275 N N . ARG A 1 163 ? 9.401 2.788 -27.906 1.00 92.44 163 ARG A N 1
ATOM 1276 C CA . ARG A 1 163 ? 10.353 2.338 -28.931 1.00 92.44 163 ARG A CA 1
ATOM 1277 C C . ARG A 1 163 ? 11.507 1.531 -28.339 1.00 92.44 163 ARG A C 1
ATOM 1279 O O . ARG A 1 163 ? 11.826 0.447 -28.839 1.00 92.44 163 ARG A O 1
ATOM 1286 N N . THR A 1 164 ? 12.156 2.061 -27.307 1.00 93.19 164 THR A N 1
ATOM 1287 C CA . THR A 1 164 ? 13.396 1.505 -26.751 1.00 93.19 164 THR A CA 1
ATOM 1288 C C . THR A 1 164 ? 13.138 0.470 -25.665 1.00 93.19 164 THR A C 1
ATOM 1290 O O . THR A 1 164 ? 13.973 -0.415 -25.483 1.00 93.19 164 THR A O 1
ATOM 1293 N N . GLY A 1 165 ? 11.976 0.496 -25.011 1.00 92.62 165 GLY A N 1
ATOM 1294 C CA . GLY A 1 165 ? 11.586 -0.469 -23.987 1.00 92.62 165 GLY A CA 1
ATOM 1295 C C . GLY A 1 165 ? 11.607 -1.913 -24.483 1.00 92.62 165 GLY A C 1
ATOM 1296 O O . GLY A 1 165 ? 11.502 -2.190 -25.683 1.00 92.62 165 GLY A O 1
ATOM 1297 N N . HIS A 1 166 ? 11.785 -2.846 -23.551 1.00 93.25 166 HIS A N 1
ATOM 1298 C CA . HIS A 1 166 ? 11.787 -4.270 -23.854 1.00 93.25 166 HIS A CA 1
ATOM 1299 C C . HIS A 1 166 ? 10.376 -4.764 -24.181 1.00 93.25 166 HIS A C 1
ATOM 1301 O O . HIS A 1 166 ? 9.409 -4.422 -23.506 1.00 93.25 166 HIS A O 1
ATOM 1307 N N . ARG A 1 167 ? 10.277 -5.575 -25.232 1.00 92.44 167 ARG A N 1
ATOM 1308 C CA . ARG A 1 167 ? 9.026 -6.168 -25.700 1.00 92.44 167 ARG A CA 1
ATOM 1309 C C . ARG A 1 167 ? 8.843 -7.552 -25.098 1.00 92.44 167 ARG A C 1
ATOM 1311 O O . ARG A 1 167 ? 9.823 -8.280 -24.946 1.00 92.44 167 ARG A O 1
ATOM 1318 N N . MET A 1 168 ? 7.607 -7.901 -24.751 1.00 93.56 168 MET A N 1
ATOM 1319 C CA . MET A 1 168 ? 7.322 -9.196 -24.134 1.00 93.56 168 MET A CA 1
ATOM 1320 C C . MET A 1 168 ? 7.616 -10.336 -25.110 1.00 93.56 168 MET A C 1
ATOM 1322 O O . MET A 1 168 ? 8.146 -11.364 -24.708 1.00 93.56 168 MET A O 1
ATOM 1326 N N . GLU A 1 169 ? 7.354 -10.113 -26.398 1.00 93.88 169 GLU A N 1
ATOM 1327 C CA . GLU A 1 169 ? 7.614 -11.059 -27.485 1.00 93.88 169 GLU A CA 1
ATOM 1328 C C . GLU A 1 169 ? 9.093 -11.457 -27.573 1.00 93.88 169 GLU A C 1
ATOM 1330 O O . GLU A 1 169 ? 9.397 -12.595 -27.908 1.00 93.88 169 GLU A O 1
ATOM 1335 N N . ASP A 1 170 ? 10.004 -10.537 -27.236 1.00 92.88 170 ASP A N 1
ATOM 1336 C CA . ASP A 1 170 ? 11.451 -10.767 -27.304 1.00 92.88 170 ASP A CA 1
ATOM 1337 C C . ASP A 1 170 ? 12.006 -11.411 -26.018 1.00 92.88 170 ASP A C 1
ATOM 1339 O O . ASP A 1 170 ? 13.099 -11.973 -26.028 1.00 92.88 170 ASP A O 1
ATOM 1343 N N . MET A 1 171 ? 11.303 -11.275 -24.887 1.00 94.25 171 MET A N 1
ATOM 1344 C CA . MET A 1 171 ? 11.768 -11.742 -23.571 1.00 94.25 171 MET A CA 1
ATOM 1345 C C . MET A 1 171 ? 11.138 -13.068 -23.140 1.00 94.25 171 MET A C 1
ATOM 1347 O O . MET A 1 171 ? 11.738 -13.811 -22.364 1.00 94.25 171 MET A O 1
ATOM 1351 N N . LEU A 1 172 ? 9.915 -13.352 -23.590 1.00 94.75 172 LEU A N 1
ATOM 1352 C CA . LEU A 1 172 ? 9.159 -14.524 -23.175 1.00 94.75 172 LEU A CA 1
ATOM 1353 C C . LEU A 1 172 ? 9.608 -15.759 -23.962 1.00 94.75 172 LEU A C 1
ATOM 1355 O O . LEU A 1 172 ? 9.149 -15.996 -25.073 1.00 94.75 172 LEU A O 1
ATOM 1359 N N . LEU A 1 173 ? 10.479 -16.571 -23.361 1.00 94.69 173 LEU A N 1
ATOM 1360 C CA . LEU A 1 173 ? 10.931 -17.832 -23.966 1.00 94.69 173 LEU A CA 1
ATOM 1361 C C . LEU A 1 173 ? 9.888 -18.955 -23.853 1.00 94.69 173 LEU A C 1
ATOM 1363 O O . LEU A 1 173 ? 9.814 -19.828 -24.711 1.00 94.69 173 LEU A O 1
ATOM 1367 N N . GLY A 1 174 ? 9.080 -18.937 -22.793 1.00 93.75 174 GLY A N 1
ATOM 1368 C CA . GLY A 1 174 ? 8.023 -19.912 -22.553 1.00 93.75 174 GLY A CA 1
ATOM 1369 C C . GLY A 1 174 ? 7.134 -19.476 -21.396 1.00 93.75 174 GLY A C 1
ATOM 1370 O O . GLY A 1 174 ? 7.603 -18.856 -20.443 1.00 93.75 174 GLY A O 1
ATOM 1371 N N . CYS A 1 175 ? 5.842 -19.776 -21.486 1.00 95.19 175 CYS A N 1
ATOM 1372 C CA . CYS A 1 175 ? 4.861 -19.390 -20.480 1.00 95.19 175 CYS A CA 1
ATOM 1373 C C . CYS A 1 175 ? 3.828 -20.502 -20.320 1.00 95.19 175 CYS A C 1
ATOM 1375 O O . CYS A 1 175 ? 3.237 -20.970 -21.296 1.00 95.19 175 CYS A O 1
ATOM 1377 N N . ARG A 1 176 ? 3.602 -20.918 -19.071 1.00 96.19 176 ARG A N 1
ATOM 1378 C CA . ARG A 1 176 ? 2.577 -21.900 -18.732 1.00 96.19 176 ARG A CA 1
ATOM 1379 C C . ARG A 1 176 ? 1.883 -21.505 -17.440 1.00 96.19 176 ARG A C 1
ATOM 1381 O O . ARG A 1 176 ? 2.540 -21.282 -16.429 1.00 96.19 176 ARG A O 1
ATOM 1388 N N . PHE A 1 177 ? 0.556 -21.470 -17.464 1.00 94.31 177 PHE A N 1
ATOM 1389 C CA . PHE A 1 177 ? -0.262 -21.147 -16.301 1.00 94.31 177 PHE A CA 1
ATOM 1390 C C . PHE A 1 177 ? -1.404 -22.153 -16.156 1.00 94.31 177 PHE A C 1
ATOM 1392 O O . PHE A 1 177 ? -2.135 -22.417 -17.110 1.00 94.31 177 PHE A O 1
ATOM 1399 N N . GLY A 1 178 ? -1.535 -22.774 -14.978 1.00 90.88 178 GLY A N 1
ATOM 1400 C CA . GLY A 1 178 ? -2.569 -23.791 -14.729 1.00 90.88 178 GLY A CA 1
ATOM 1401 C C . GLY A 1 178 ? -2.537 -24.958 -15.727 1.00 90.88 178 GLY A C 1
ATOM 1402 O O . GLY A 1 178 ? -3.580 -25.468 -16.126 1.00 90.88 178 GLY A O 1
ATOM 1403 N N . GLY A 1 179 ? -1.346 -25.327 -16.210 1.00 92.75 179 GLY A N 1
ATOM 1404 C CA . GLY A 1 179 ? -1.166 -26.375 -17.216 1.00 92.75 179 GLY A CA 1
ATOM 1405 C C . GLY A 1 179 ? -1.407 -25.947 -18.670 1.00 92.75 179 GLY A C 1
ATOM 1406 O O . GLY A 1 179 ? -1.062 -26.730 -19.556 1.00 92.75 179 GLY A O 1
ATOM 1407 N N . ARG A 1 180 ? -1.911 -24.730 -18.925 1.00 94.94 180 ARG A N 1
ATOM 1408 C CA . ARG A 1 180 ? -2.176 -24.171 -20.264 1.00 94.94 180 ARG A CA 1
ATOM 1409 C C . ARG A 1 180 ? -1.023 -23.297 -20.745 1.00 94.94 180 ARG A C 1
ATOM 1411 O O . ARG A 1 180 ? -0.384 -22.629 -19.935 1.00 94.94 180 ARG A O 1
ATOM 1418 N N . GLU A 1 181 ? -0.776 -23.296 -22.049 1.00 95.81 181 GLU A N 1
ATOM 1419 C CA . GLU A 1 181 ? 0.201 -22.397 -22.666 1.00 95.81 181 GLU A CA 1
ATOM 1420 C C . GLU A 1 181 ? -0.309 -20.952 -22.652 1.00 95.81 181 GLU A C 1
ATOM 1422 O O . GLU A 1 181 ? -1.500 -20.695 -22.842 1.00 95.81 181 GLU A O 1
ATOM 1427 N N . CYS A 1 182 ? 0.601 -20.016 -22.403 1.00 94.75 182 CYS A N 1
ATOM 1428 C CA . CYS A 1 182 ? 0.360 -18.581 -22.505 1.00 94.75 182 CYS A CA 1
ATOM 1429 C C . CYS A 1 182 ? 1.404 -17.936 -23.416 1.00 94.75 182 CYS A C 1
ATOM 1431 O O . CYS A 1 182 ? 2.449 -18.517 -23.701 1.00 94.75 182 CYS A O 1
ATOM 1433 N N . GLY A 1 183 ? 1.112 -16.731 -23.898 1.00 94.88 183 GLY A N 1
ATOM 1434 C CA . GLY A 1 183 ? 2.002 -16.002 -24.796 1.00 94.88 183 GLY A CA 1
ATOM 1435 C C . GLY A 1 183 ? 2.026 -14.503 -24.516 1.00 94.88 183 GLY A C 1
ATOM 1436 O O . GLY A 1 183 ? 1.344 -14.033 -23.604 1.00 94.88 183 GLY A O 1
ATOM 1437 N N . PRO A 1 184 ? 2.772 -13.729 -25.320 1.00 95.50 184 PRO A N 1
ATOM 1438 C CA . PRO A 1 184 ? 2.916 -12.283 -25.141 1.00 95.50 184 PRO A CA 1
ATOM 1439 C C . PRO A 1 184 ? 1.579 -11.530 -25.146 1.00 95.50 184 PRO A C 1
ATOM 1441 O O . PRO A 1 184 ? 1.412 -10.577 -24.397 1.00 95.50 184 PRO A O 1
ATOM 1444 N N . ALA A 1 185 ? 0.587 -12.012 -25.906 1.00 93.81 185 ALA A N 1
ATOM 1445 C CA . ALA A 1 185 ? -0.759 -11.435 -25.960 1.00 93.81 185 ALA A CA 1
ATOM 1446 C C . ALA A 1 185 ? -1.530 -11.505 -24.625 1.00 93.81 185 ALA A C 1
ATOM 1448 O O . ALA A 1 185 ? -2.511 -10.787 -24.446 1.00 93.81 185 ALA A O 1
ATOM 1449 N N . ASN A 1 186 ? -1.106 -12.361 -23.687 1.00 94.38 186 ASN A N 1
ATOM 1450 C CA . ASN A 1 186 ? -1.678 -12.434 -22.341 1.00 94.38 186 ASN A CA 1
ATOM 1451 C C . ASN A 1 186 ? -1.054 -11.420 -21.368 1.00 94.38 186 ASN A C 1
ATOM 1453 O O . ASN A 1 186 ? -1.466 -11.367 -20.212 1.00 94.38 186 ASN A O 1
ATOM 1457 N N . PHE A 1 187 ? -0.081 -10.625 -21.819 1.00 94.38 187 PHE A N 1
ATOM 1458 C CA . PHE A 1 187 ? 0.560 -9.579 -21.035 1.00 94.38 187 PHE A CA 1
ATOM 1459 C C . PHE A 1 187 ? 0.139 -8.207 -21.553 1.00 94.38 187 PHE A C 1
ATOM 1461 O O . PHE A 1 187 ? 0.124 -7.944 -22.754 1.00 94.38 187 PHE A O 1
ATOM 1468 N N . THR A 1 188 ? -0.176 -7.303 -20.632 1.00 93.12 188 THR A N 1
ATOM 1469 C CA . THR A 1 188 ? -0.529 -5.919 -20.954 1.00 93.12 188 THR A CA 1
ATOM 1470 C C . THR A 1 188 ? 0.630 -4.995 -20.620 1.00 93.12 188 THR A C 1
ATOM 1472 O O . THR A 1 188 ? 1.127 -5.005 -19.493 1.00 93.12 188 THR A O 1
ATOM 1475 N N . SER A 1 189 ? 1.042 -4.155 -21.571 1.00 89.12 189 SER A N 1
ATOM 1476 C CA . SER A 1 189 ? 2.045 -3.123 -21.311 1.00 89.12 189 SER A CA 1
ATOM 1477 C C . SER A 1 189 ? 1.465 -2.032 -20.413 1.00 89.12 189 SER A C 1
ATOM 1479 O O . SER A 1 189 ? 0.497 -1.371 -20.790 1.00 89.12 189 SER A O 1
ATOM 1481 N N . VAL A 1 190 ? 2.085 -1.807 -19.257 1.00 87.12 190 VAL A N 1
ATOM 1482 C CA . VAL A 1 190 ? 1.737 -0.708 -18.351 1.00 87.12 190 VAL A CA 1
ATOM 1483 C C . VAL A 1 190 ? 2.875 0.305 -18.375 1.00 87.12 190 VAL A C 1
ATOM 1485 O O . VAL A 1 190 ? 3.968 0.031 -17.885 1.00 87.12 190 VAL A O 1
ATOM 1488 N N . SER A 1 191 ? 2.639 1.481 -18.954 1.00 72.50 191 SER A N 1
ATOM 1489 C CA . SER A 1 191 ? 3.532 2.627 -18.771 1.00 72.50 191 SER A CA 1
ATOM 1490 C C . SER A 1 191 ? 3.122 3.360 -17.491 1.00 72.50 191 SER A C 1
ATOM 1492 O O . SER A 1 191 ? 1.945 3.721 -17.385 1.00 72.50 191 SER A O 1
ATOM 1494 N N . PRO A 1 192 ? 4.029 3.596 -16.524 1.00 58.69 192 PRO A N 1
ATOM 1495 C CA . PRO A 1 192 ? 3.680 4.381 -15.348 1.00 58.69 192 PRO A CA 1
ATOM 1496 C C . PRO A 1 192 ? 3.189 5.774 -15.785 1.00 58.69 192 PRO A C 1
ATOM 1498 O O . PRO A 1 192 ? 3.747 6.348 -16.727 1.00 58.69 192 PRO A O 1
ATOM 1501 N N . PRO A 1 193 ? 2.133 6.317 -15.152 1.00 51.00 193 PRO A N 1
ATOM 1502 C CA . PRO A 1 193 ? 1.626 7.639 -15.490 1.00 51.00 193 PRO A CA 1
ATOM 1503 C C . PRO A 1 193 ? 2.722 8.689 -15.276 1.00 51.00 193 PRO A C 1
ATOM 1505 O O . PRO A 1 193 ? 3.442 8.658 -14.280 1.00 51.00 193 PRO A O 1
ATOM 1508 N N . GLN A 1 194 ? 2.822 9.650 -16.199 1.00 52.41 194 GLN A N 1
ATOM 1509 C CA . GLN A 1 194 ? 3.849 10.707 -16.210 1.00 52.41 194 GLN A CA 1
ATOM 1510 C C . GLN A 1 194 ? 3.781 11.674 -15.004 1.00 52.41 194 GLN A C 1
ATOM 1512 O O . GLN A 1 194 ? 4.629 12.549 -14.859 1.00 52.41 194 GLN A O 1
ATOM 1517 N N . HIS A 1 195 ? 2.815 11.489 -14.101 1.00 44.66 195 HIS A N 1
ATOM 1518 C CA . HIS A 1 195 ? 2.694 12.200 -12.835 1.00 44.66 195 HIS A CA 1
ATOM 1519 C C . HIS A 1 195 ? 2.570 11.215 -11.672 1.00 44.66 195 HIS A C 1
ATOM 1521 O O . HIS A 1 195 ? 1.510 11.070 -11.071 1.00 44.66 195 HIS A O 1
ATOM 1527 N N . THR A 1 196 ? 3.663 10.552 -11.311 1.00 37.25 196 THR A N 1
ATOM 1528 C CA . THR A 1 196 ? 3.823 10.122 -9.920 1.00 37.25 196 THR A CA 1
ATOM 1529 C C . THR A 1 196 ? 4.676 11.171 -9.218 1.00 37.25 196 THR A C 1
ATOM 1531 O O . THR A 1 196 ? 5.856 11.302 -9.566 1.00 37.25 196 THR A O 1
ATOM 1534 N N . PRO A 1 197 ? 4.138 11.927 -8.238 1.00 40.97 197 PRO A N 1
ATOM 1535 C CA . PRO A 1 197 ? 5.012 12.556 -7.270 1.00 40.97 197 PRO A CA 1
ATOM 1536 C C . PRO A 1 197 ? 5.894 11.446 -6.705 1.00 40.97 197 PRO A C 1
ATOM 1538 O O . PRO A 1 197 ? 5.420 10.337 -6.444 1.00 40.97 197 PRO A O 1
ATOM 1541 N N . ARG A 1 198 ? 7.191 11.741 -6.595 1.00 37.88 198 ARG A N 1
ATOM 1542 C CA . ARG A 1 198 ? 8.158 10.970 -5.813 1.00 37.88 198 ARG A CA 1
ATOM 1543 C C . ARG A 1 198 ? 7.418 10.401 -4.604 1.00 37.88 198 ARG A C 1
ATOM 1545 O O . ARG A 1 198 ? 6.813 11.186 -3.878 1.00 37.88 198 ARG A O 1
ATOM 1552 N N . LEU A 1 199 ? 7.425 9.078 -4.428 1.00 38.78 199 LEU A N 1
ATOM 1553 C CA . LEU A 1 199 ? 6.972 8.462 -3.188 1.00 38.78 199 LEU A CA 1
ATOM 1554 C C . LEU A 1 199 ? 7.805 9.131 -2.090 1.00 38.78 199 LEU A C 1
ATOM 1556 O O . LEU A 1 199 ? 8.998 8.855 -1.966 1.00 38.78 199 LEU A O 1
ATOM 1560 N N . SER A 1 200 ? 7.225 10.121 -1.408 1.00 38.94 200 SER A N 1
ATOM 1561 C CA . SER A 1 200 ? 7.836 10.715 -0.237 1.00 38.94 200 SER A CA 1
ATOM 1562 C C . SER A 1 200 ? 7.994 9.555 0.718 1.00 38.94 200 SER A C 1
ATOM 1564 O O . SER A 1 200 ? 7.003 8.914 1.081 1.00 38.94 200 SER A O 1
ATOM 1566 N N . SER A 1 201 ? 9.241 9.247 1.051 1.00 42.06 201 SER A N 1
ATOM 1567 C CA . SER A 1 201 ? 9.606 8.504 2.245 1.00 42.06 201 SER A CA 1
ATOM 1568 C C . SER A 1 201 ? 8.577 8.826 3.322 1.00 42.06 201 SER A C 1
ATOM 1570 O O . SER A 1 201 ? 8.352 10.005 3.591 1.00 42.06 201 SER A O 1
ATOM 1572 N N . ALA A 1 202 ? 7.883 7.809 3.835 1.00 38.12 202 ALA A N 1
ATOM 1573 C CA . ALA A 1 202 ? 6.864 7.991 4.854 1.00 38.12 202 ALA A CA 1
ATOM 1574 C C . ALA A 1 202 ? 7.433 8.881 5.967 1.00 38.12 202 ALA A C 1
ATOM 1576 O O . ALA A 1 202 ? 8.392 8.509 6.645 1.00 38.12 202 ALA A O 1
ATOM 1577 N N . GLU A 1 203 ? 6.884 10.086 6.093 1.00 38.78 203 GLU A N 1
ATOM 1578 C CA . GLU A 1 203 ? 7.226 10.995 7.169 1.00 38.78 203 GLU A CA 1
ATOM 1579 C C . GLU A 1 203 ? 6.679 10.367 8.447 1.00 38.78 203 GLU A C 1
ATOM 1581 O O . GLU A 1 203 ? 5.470 10.211 8.624 1.00 38.78 203 GLU A O 1
ATOM 1586 N N . THR A 1 204 ? 7.588 9.905 9.302 1.00 39.78 204 THR A N 1
ATOM 1587 C CA . THR A 1 204 ? 7.243 9.418 10.637 1.00 39.78 204 THR A CA 1
ATOM 1588 C C . THR A 1 204 ? 6.540 10.569 11.364 1.00 39.78 204 THR A C 1
ATOM 1590 O O . THR A 1 204 ? 7.151 11.632 11.489 1.00 39.78 204 THR A O 1
ATOM 1593 N N . PRO A 1 205 ? 5.290 10.423 11.844 1.00 35.25 205 PRO A N 1
ATOM 1594 C CA . PRO A 1 205 ? 4.652 11.503 12.570 1.00 35.25 205 PRO A CA 1
ATOM 1595 C C . PRO A 1 205 ? 5.387 11.700 13.894 1.00 35.25 205 PRO A C 1
ATOM 1597 O O . PRO A 1 205 ? 5.416 10.813 14.750 1.00 35.25 205 PRO A O 1
ATOM 1600 N N . SER A 1 206 ? 5.984 12.878 14.045 1.00 39.09 206 SER A N 1
ATOM 1601 C CA . SER A 1 206 ? 6.516 13.393 15.300 1.00 39.09 206 SER A CA 1
ATOM 1602 C C . SER A 1 206 ? 5.460 13.236 16.400 1.00 39.09 206 SER A C 1
ATOM 1604 O O . SER A 1 206 ? 4.311 13.640 16.190 1.00 39.09 206 SER A O 1
ATOM 1606 N N . PRO A 1 207 ? 5.798 12.681 17.575 1.00 41.66 207 PRO A N 1
ATOM 1607 C CA . PRO A 1 207 ? 4.850 12.598 18.672 1.00 41.66 207 PRO A CA 1
ATOM 1608 C C . PRO A 1 207 ? 4.480 14.016 19.116 1.00 41.66 207 PRO A C 1
ATOM 1610 O O . PRO A 1 207 ? 5.304 14.768 19.638 1.00 41.66 207 PRO A O 1
ATOM 1613 N N . GLY A 1 208 ? 3.221 14.375 18.864 1.00 34.81 208 GLY A N 1
ATOM 1614 C CA . GLY A 1 208 ? 2.607 15.604 19.334 1.00 34.81 208 GLY A CA 1
ATOM 1615 C C . GLY A 1 208 ? 2.739 15.715 20.849 1.00 34.81 208 GLY A C 1
ATOM 1616 O O . GLY A 1 208 ? 2.348 14.824 21.602 1.00 34.81 208 GLY A O 1
ATOM 1617 N N . MET A 1 209 ? 3.319 16.834 21.262 1.00 35.66 209 MET A N 1
ATOM 1618 C CA . MET A 1 209 ? 3.492 17.278 22.634 1.00 35.66 209 MET A CA 1
ATOM 1619 C C . MET A 1 209 ? 2.115 17.390 23.308 1.00 35.66 209 MET A C 1
ATOM 1621 O O . MET A 1 209 ? 1.370 18.337 23.066 1.00 35.66 209 MET A O 1
ATOM 1625 N N . PHE A 1 210 ? 1.748 16.394 24.119 1.00 38.56 210 PHE A N 1
ATOM 1626 C CA . PHE A 1 210 ? 0.545 16.456 24.945 1.00 38.56 210 PHE A CA 1
ATOM 1627 C C . PHE A 1 210 ? 0.770 17.390 26.132 1.00 38.56 210 PHE A C 1
ATOM 1629 O O . PHE A 1 210 ? 1.810 17.366 26.790 1.00 38.56 210 PHE A O 1
ATOM 1636 N N . GLY A 1 211 ? -0.239 18.230 26.352 1.00 33.91 211 GLY A N 1
ATOM 1637 C CA . GLY A 1 211 ? -0.253 19.315 27.313 1.00 33.91 211 GLY A CA 1
ATOM 1638 C C . GLY A 1 211 ? -0.088 18.893 28.771 1.00 33.91 211 GLY A C 1
ATOM 1639 O O . GLY A 1 211 ? -0.340 17.758 29.168 1.00 33.91 211 GLY A O 1
ATOM 1640 N N . HIS A 1 212 ? 0.331 19.893 29.539 1.00 34.56 212 HIS A N 1
ATOM 1641 C CA . HIS A 1 212 ? 0.461 19.971 30.989 1.00 34.56 212 HIS A CA 1
ATOM 1642 C C . HIS A 1 212 ? -0.282 18.887 31.786 1.00 34.56 212 HIS A C 1
ATOM 1644 O O . HIS A 1 212 ? -1.493 18.942 32.008 1.00 34.56 212 HIS A O 1
ATOM 1650 N N . THR A 1 213 ? 0.492 17.940 32.308 1.00 33.91 213 THR A N 1
ATOM 1651 C CA . THR A 1 213 ? 0.113 17.072 33.419 1.00 33.91 213 THR A CA 1
ATOM 1652 C C . THR A 1 213 ? -0.036 17.916 34.683 1.00 33.91 213 THR A C 1
ATOM 1654 O O . THR A 1 213 ? 0.940 18.429 35.228 1.00 33.91 213 THR A O 1
ATOM 1657 N N . VAL A 1 214 ? -1.264 18.036 35.190 1.00 37.00 214 VAL A N 1
ATOM 1658 C CA 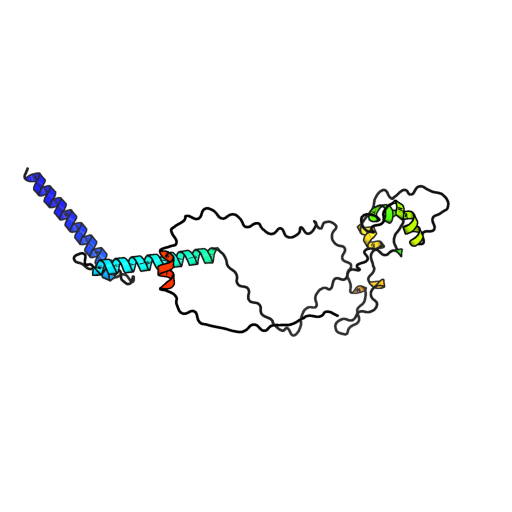. VAL A 1 214 ? -1.493 18.456 36.577 1.00 37.00 214 VAL A CA 1
ATOM 1659 C C . VAL A 1 214 ? -0.973 17.337 37.476 1.00 37.00 214 VAL A C 1
ATOM 1661 O O . VAL A 1 214 ? -1.503 16.226 37.503 1.00 37.00 214 VAL A O 1
ATOM 1664 N N . GLN A 1 215 ? 0.119 17.628 38.173 1.00 36.25 215 GLN A N 1
ATOM 1665 C CA . GLN A 1 215 ? 0.836 16.701 39.033 1.00 36.25 215 GLN A CA 1
ATOM 1666 C C . GLN A 1 215 ? 0.071 16.521 40.354 1.00 36.25 215 GLN A C 1
ATOM 1668 O O . GLN A 1 215 ? 0.356 17.179 41.350 1.00 36.25 215 GLN A O 1
ATOM 1673 N N . VAL A 1 216 ? -0.920 15.626 40.374 1.00 43.34 216 VAL A N 1
ATOM 1674 C CA . VAL A 1 216 ? -1.502 15.138 41.633 1.00 43.34 216 VAL A CA 1
ATOM 1675 C C . VAL A 1 216 ? -0.603 14.015 42.147 1.00 43.34 216 VAL A C 1
ATOM 1677 O O . VAL A 1 216 ? -0.397 13.008 41.470 1.00 43.34 216 VAL A O 1
ATOM 1680 N N . SER A 1 217 ? -0.006 14.238 43.319 1.00 38.00 217 SER A N 1
ATOM 1681 C CA . SER A 1 217 ? 0.967 13.362 43.979 1.00 38.00 217 SER A CA 1
ATOM 1682 C C . SER A 1 217 ? 0.615 11.867 43.872 1.00 38.00 217 SER A C 1
ATOM 1684 O O . SER A 1 217 ? -0.390 11.397 44.403 1.00 38.00 217 SER A O 1
ATOM 1686 N N . ARG A 1 218 ? 1.484 11.111 43.190 1.00 53.53 218 ARG A N 1
ATOM 1687 C CA . ARG A 1 218 ? 1.368 9.667 42.905 1.00 53.53 218 ARG A CA 1
ATOM 1688 C C . ARG A 1 218 ? 1.590 8.754 44.119 1.00 53.53 218 ARG A C 1
ATOM 1690 O O . ARG A 1 218 ? 1.487 7.537 43.978 1.00 53.53 218 ARG A O 1
ATOM 1697 N N . THR A 1 219 ? 1.902 9.292 45.294 1.00 50.12 219 THR A N 1
ATOM 1698 C CA . THR A 1 219 ? 2.373 8.475 46.424 1.00 50.12 219 THR A CA 1
ATOM 1699 C C . THR A 1 219 ? 1.253 7.748 47.169 1.00 50.12 219 THR A C 1
ATOM 1701 O O . THR A 1 219 ? 1.479 6.651 47.665 1.00 50.12 219 THR A O 1
ATOM 1704 N N . TRP A 1 220 ? 0.027 8.280 47.180 1.00 43.47 220 TRP A N 1
ATOM 1705 C CA . TRP A 1 220 ? -1.102 7.656 47.890 1.00 43.47 220 TRP A CA 1
ATOM 1706 C C . TRP A 1 220 ? -1.914 6.670 47.029 1.00 43.47 220 TRP A C 1
ATOM 1708 O O . TRP A 1 220 ? -2.487 5.717 47.550 1.00 43.47 220 TRP A O 1
ATOM 1718 N N . LEU A 1 221 ? -1.922 6.845 45.702 1.00 47.25 221 LEU A N 1
ATOM 1719 C CA . LEU A 1 221 ? -2.708 6.023 44.766 1.00 47.25 221 LEU A CA 1
ATOM 1720 C C . LEU A 1 221 ? -2.100 4.631 44.509 1.00 47.25 221 LEU A C 1
ATOM 1722 O O . LEU A 1 221 ? -2.836 3.672 44.291 1.00 47.25 221 LEU A O 1
ATOM 1726 N N . MET A 1 222 ? -0.772 4.492 44.591 1.00 49.00 222 MET A N 1
ATOM 1727 C CA . MET A 1 222 ? -0.093 3.196 44.426 1.00 49.00 222 MET A CA 1
ATOM 1728 C C . MET A 1 222 ? -0.342 2.241 45.605 1.00 49.00 222 MET A C 1
ATOM 1730 O O . MET A 1 222 ? -0.393 1.029 45.411 1.00 49.00 222 MET A O 1
ATOM 1734 N N . ALA A 1 223 ? -0.551 2.772 46.816 1.00 47.16 223 ALA A N 1
ATOM 1735 C CA . ALA A 1 223 ? -0.792 1.958 48.009 1.00 47.16 223 ALA A CA 1
ATOM 1736 C C . ALA A 1 223 ? -2.155 1.241 47.966 1.00 47.16 223 ALA A C 1
ATOM 1738 O O . ALA A 1 223 ? -2.254 0.088 48.379 1.00 47.16 223 ALA A O 1
ATOM 1739 N N . LEU A 1 224 ? -3.188 1.878 47.399 1.00 45.56 224 LEU A N 1
ATOM 1740 C CA . LEU A 1 224 ? -4.488 1.234 47.171 1.00 45.56 224 LEU A CA 1
ATOM 1741 C C . LEU A 1 224 ? -4.484 0.290 45.958 1.00 45.56 224 LEU A C 1
ATOM 1743 O O . LEU A 1 224 ? -5.188 -0.718 45.974 1.00 45.56 224 LEU A O 1
ATOM 1747 N N . TRP A 1 225 ? -3.671 0.567 44.933 1.00 47.00 225 TRP A N 1
ATOM 1748 C CA . TRP A 1 225 ? -3.582 -0.266 43.726 1.00 47.00 225 TRP A CA 1
ATOM 1749 C C . TRP A 1 225 ? -3.004 -1.667 43.996 1.00 47.00 225 TRP A C 1
ATOM 1751 O O . TRP A 1 225 ? -3.406 -2.638 43.358 1.00 47.00 225 TRP A O 1
ATOM 1761 N N . SER A 1 226 ? -2.106 -1.805 44.977 1.00 45.50 226 SER A N 1
ATOM 1762 C CA . SER A 1 226 ? -1.567 -3.115 45.379 1.00 45.50 226 SER A CA 1
ATOM 1763 C C . SER A 1 226 ? -2.544 -3.963 46.205 1.00 45.50 226 SER A C 1
ATOM 1765 O O . SER A 1 226 ? -2.394 -5.180 46.239 1.00 45.50 226 SER A O 1
ATOM 1767 N N . ALA A 1 227 ? -3.552 -3.357 46.841 1.00 43.75 227 ALA A N 1
ATOM 1768 C CA . ALA A 1 227 ? -4.492 -4.064 47.718 1.00 43.75 227 ALA A CA 1
ATOM 1769 C C . ALA A 1 227 ? -5.687 -4.696 46.976 1.00 43.75 227 ALA A C 1
ATOM 1771 O O . ALA A 1 227 ? -6.394 -5.520 47.550 1.00 43.75 227 ALA A O 1
ATOM 1772 N N . VAL A 1 228 ? -5.917 -4.334 45.706 1.00 42.56 228 VAL A N 1
ATOM 1773 C CA . VAL A 1 228 ? -7.083 -4.776 44.915 1.00 42.56 228 VAL A CA 1
ATOM 1774 C C . VAL A 1 228 ? -6.645 -5.393 43.582 1.00 42.56 228 VAL A C 1
ATOM 1776 O O . VAL A 1 228 ? -7.250 -5.144 42.545 1.00 42.56 228 VAL A O 1
ATOM 1779 N N . ARG A 1 229 ? -5.574 -6.200 43.570 1.00 42.31 229 ARG A N 1
ATOM 1780 C CA . ARG A 1 229 ? -5.309 -7.083 42.423 1.00 42.31 229 ARG A CA 1
ATOM 1781 C C . ARG A 1 229 ? -6.265 -8.279 42.481 1.00 42.31 229 ARG A C 1
ATOM 1783 O O . ARG A 1 229 ? -6.136 -9.086 43.401 1.00 42.31 229 ARG A O 1
ATOM 1790 N N . PRO A 1 230 ? -7.172 -8.460 41.507 1.00 36.78 230 PRO A N 1
ATOM 1791 C CA . PRO A 1 230 ? -7.713 -9.776 41.240 1.00 36.78 230 PRO A CA 1
ATOM 1792 C C . PRO A 1 230 ? -6.627 -10.629 40.573 1.00 36.78 230 PRO A C 1
ATOM 1794 O O . PRO A 1 230 ? -5.790 -10.135 39.815 1.00 36.78 230 PRO A O 1
ATOM 1797 N N . ILE A 1 231 ? -6.649 -11.915 40.905 1.00 43.22 231 ILE A N 1
ATOM 1798 C CA . ILE A 1 231 ? -5.810 -12.982 40.361 1.00 43.22 231 ILE A CA 1
ATOM 1799 C C . ILE A 1 231 ? -5.889 -12.939 38.828 1.00 43.22 231 ILE A C 1
ATOM 1801 O O . ILE A 1 231 ? -6.931 -13.234 38.246 1.00 43.22 231 ILE A O 1
ATOM 1805 N N . ALA A 1 232 ? -4.800 -12.531 38.176 1.00 36.28 232 ALA A N 1
ATOM 1806 C CA . ALA A 1 232 ? -4.635 -12.721 36.745 1.00 36.28 232 ALA A CA 1
ATOM 1807 C C . ALA A 1 232 ? -4.298 -14.197 36.517 1.00 36.28 232 ALA A C 1
ATOM 1809 O O . ALA A 1 232 ? -3.310 -14.699 37.050 1.00 36.28 232 ALA A O 1
ATOM 1810 N N . LEU A 1 233 ? -5.172 -14.871 35.773 1.00 33.78 233 LEU A N 1
ATOM 1811 C CA . LEU A 1 233 ? -4.968 -16.213 35.248 1.00 33.78 233 LEU A CA 1
ATOM 1812 C C . LEU A 1 233 ? -3.661 -16.260 34.454 1.00 33.78 233 LEU A C 1
ATOM 1814 O O . LEU A 1 233 ? -3.490 -15.542 33.469 1.00 33.78 233 LEU A O 1
ATOM 1818 N N . ASP A 1 234 ? -2.767 -17.122 34.918 1.00 36.09 234 ASP A N 1
ATOM 1819 C CA . ASP A 1 234 ? -1.604 -17.600 34.193 1.00 36.09 234 ASP A CA 1
ATOM 1820 C C . ASP A 1 234 ? -2.095 -18.431 32.996 1.00 36.09 234 ASP A C 1
ATOM 1822 O O . ASP A 1 234 ? -2.679 -19.502 33.163 1.00 36.09 234 ASP A O 1
ATOM 1826 N N . GLN A 1 235 ? -1.921 -17.912 31.783 1.00 35.41 235 GLN A N 1
ATOM 1827 C CA . GLN A 1 235 ? -1.833 -18.747 30.591 1.00 35.41 235 GLN A CA 1
ATOM 1828 C C . GLN A 1 235 ? -0.467 -18.499 29.971 1.00 35.41 235 GLN A C 1
ATOM 1830 O O . GLN A 1 235 ? -0.284 -17.621 29.130 1.00 35.41 235 GLN A O 1
ATOM 1835 N N . GLY A 1 236 ? 0.506 -19.294 30.410 1.00 35.34 236 GLY A N 1
ATOM 1836 C CA . GLY A 1 236 ? 1.646 -19.606 29.571 1.00 35.34 236 GLY A CA 1
ATOM 1837 C C . GLY A 1 236 ? 1.162 -20.295 28.301 1.00 35.34 236 GLY A C 1
ATOM 1838 O O . GLY A 1 236 ? 0.263 -21.124 28.375 1.00 35.34 236 GLY A O 1
ATOM 1839 N N . HIS A 1 237 ? 1.756 -19.954 27.162 1.00 34.88 237 HIS A N 1
ATOM 1840 C CA . HIS A 1 237 ? 2.100 -20.903 26.106 1.00 34.88 237 HIS A CA 1
ATOM 1841 C C . HIS A 1 237 ? 3.305 -20.347 25.333 1.00 34.88 237 HIS A C 1
ATOM 1843 O O . HIS A 1 237 ? 3.295 -19.248 24.786 1.00 34.88 237 HIS A O 1
ATOM 1849 N N . SER A 1 238 ? 4.360 -21.148 25.400 1.00 33.00 238 SER A N 1
ATOM 1850 C CA . SER A 1 238 ? 5.591 -21.205 24.616 1.00 33.00 238 SER A CA 1
ATOM 1851 C C . SER A 1 238 ? 5.526 -20.654 23.186 1.00 33.00 238 SER A C 1
ATOM 1853 O O . SER A 1 238 ? 4.737 -21.123 22.368 1.00 33.00 238 SER A O 1
ATOM 1855 N N . ALA A 1 239 ? 6.463 -19.761 22.865 1.00 33.25 239 ALA A N 1
ATOM 1856 C CA . ALA A 1 239 ? 6.898 -19.495 21.498 1.00 33.25 239 ALA A CA 1
ATOM 1857 C C . ALA A 1 239 ? 7.766 -20.662 20.987 1.00 33.25 239 ALA A C 1
ATOM 1859 O O . ALA A 1 239 ? 8.643 -21.108 21.734 1.00 33.25 239 ALA A O 1
ATOM 1860 N N . PRO A 1 240 ? 7.596 -21.142 19.744 1.00 37.66 240 PRO A N 1
ATOM 1861 C CA . PRO A 1 240 ? 8.638 -21.890 19.067 1.00 37.66 240 PRO A CA 1
ATOM 1862 C C . PRO A 1 240 ? 9.525 -20.941 18.254 1.00 37.66 240 PRO A C 1
ATOM 1864 O O . PRO A 1 240 ? 9.056 -20.079 17.509 1.00 37.66 240 PRO A O 1
ATOM 1867 N N . GLU A 1 241 ? 10.829 -21.122 18.424 1.00 34.56 241 GLU A N 1
ATOM 1868 C CA . GLU A 1 241 ? 11.859 -20.568 17.561 1.00 34.56 241 GLU A CA 1
ATOM 1869 C C . GLU A 1 241 ? 11.825 -21.200 16.163 1.00 34.56 241 GLU A C 1
ATOM 1871 O O . GLU A 1 241 ? 11.580 -22.395 16.013 1.00 34.56 241 GLU A O 1
ATOM 1876 N N . GLY A 1 242 ? 12.212 -20.394 15.172 1.00 31.52 242 GLY A N 1
ATOM 1877 C CA . GLY A 1 242 ? 12.885 -20.864 13.966 1.00 31.52 242 GLY A CA 1
ATOM 1878 C C . GLY A 1 242 ? 11.982 -21.182 12.781 1.00 31.52 242 GLY A C 1
ATOM 1879 O O . GLY A 1 242 ? 11.266 -22.170 12.794 1.00 31.52 242 GLY A O 1
ATOM 1880 N N . LEU A 1 243 ? 12.127 -20.398 11.709 1.00 33.25 243 LEU A N 1
ATOM 1881 C CA . LEU A 1 243 ? 12.129 -20.886 10.326 1.00 33.25 243 LEU A CA 1
ATOM 1882 C C . LEU A 1 243 ? 12.847 -19.857 9.437 1.00 33.25 243 LEU A C 1
ATOM 1884 O O . LEU A 1 243 ? 12.350 -18.775 9.136 1.00 33.25 243 LEU A O 1
ATOM 1888 N N . SER A 1 244 ? 14.073 -20.225 9.067 1.00 30.30 244 SER A N 1
ATOM 1889 C CA . SER A 1 244 ? 14.903 -19.596 8.042 1.00 30.30 244 SER A CA 1
ATOM 1890 C C . SER A 1 244 ? 14.264 -19.825 6.668 1.00 30.30 244 SER A C 1
ATOM 1892 O O . SER A 1 244 ? 14.046 -20.972 6.283 1.00 30.30 244 SER A O 1
ATOM 1894 N N . CYS A 1 245 ? 13.968 -18.758 5.923 1.00 28.45 245 CYS A N 1
ATOM 1895 C CA . CYS A 1 245 ? 13.586 -18.855 4.514 1.00 28.45 245 CYS A CA 1
ATOM 1896 C C . CYS A 1 245 ? 14.814 -18.583 3.641 1.00 28.45 245 CYS A C 1
ATOM 1898 O O . CYS A 1 245 ? 15.222 -17.438 3.456 1.00 28.45 245 CYS A O 1
ATOM 1900 N N . SER A 1 246 ? 15.408 -19.651 3.111 1.00 29.62 246 SER A N 1
ATOM 1901 C CA . SER A 1 246 ? 16.397 -19.585 2.036 1.00 29.62 246 SER A CA 1
ATOM 1902 C C . SER A 1 246 ? 15.667 -19.487 0.695 1.00 29.62 246 SER A C 1
ATOM 1904 O O . SER A 1 246 ? 14.872 -20.362 0.358 1.00 29.62 246 SER A O 1
ATOM 1906 N N . VAL A 1 247 ? 15.926 -18.418 -0.055 1.00 35.00 247 VAL A N 1
ATOM 1907 C CA . VAL A 1 247 ? 15.463 -18.238 -1.438 1.00 35.00 247 VAL A CA 1
ATOM 1908 C C . VAL A 1 247 ? 16.570 -18.752 -2.363 1.00 35.00 247 VAL A C 1
ATOM 1910 O O . VAL A 1 247 ? 17.713 -18.311 -2.232 1.00 35.00 247 VAL A O 1
ATOM 1913 N N . PHE A 1 248 ? 16.230 -19.706 -3.233 1.00 35.94 248 PHE A N 1
ATOM 1914 C CA . PHE A 1 248 ? 17.031 -20.097 -4.400 1.00 35.94 248 PHE A CA 1
ATOM 1915 C C . PHE A 1 248 ? 16.798 -19.123 -5.555 1.00 35.94 248 PHE A C 1
ATOM 1917 O O . PHE A 1 248 ? 15.637 -18.677 -5.710 1.00 35.94 248 PHE A O 1
#

Radius of gyration: 43.42 Å; chains: 1; bounding box: 75×69×119 Å

pLDDT: mean 74.64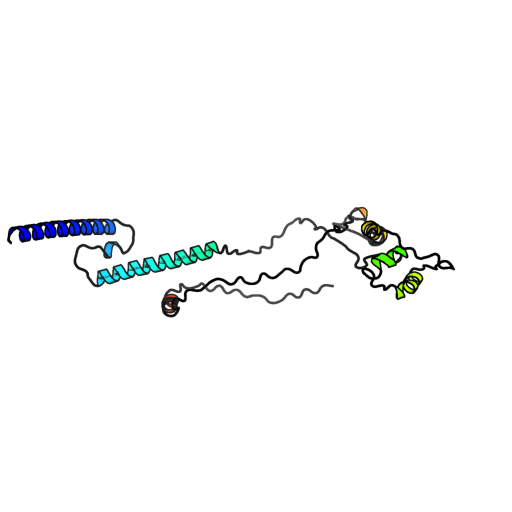, std 21.77, range [28.45, 97.94]